Protein AF-A0A0K0EQS7-F1 (afdb_monomer)

Sequence (280 aa):
MSFKTFYNNYVTNTNMDIDFTNMVKKCDDEKVIRNNDLENFFEIVILTNNCSHFVDIFKNIKKRLGIVPNVMKYFLNEPHKELKRKILNDNCKLLDNYISEFLSSESWEQRDSAIILATILSEFVNKIPYQKIVDMIKFDRSEYVRAAAVDYAKENYITLLIEDIWLFIPNEWNSVVRRSLLKVLVELPSKELENNKKEKHIMSIKNNLPTLDVYNDDDDSWIIENLKKLNILYKRQTEMNCDQSIFNIKNNIDKNSLLEIILLECQNKEELQDKECYGD

Solvent-accessible surface area (backbone atoms only — not comparable to full-atom values): 16529 Å² total; per-residue (Å²): 134,54,51,69,58,50,50,59,46,45,79,74,44,81,85,51,62,71,62,50,58,55,46,47,77,39,49,59,40,57,92,55,36,39,80,90,45,49,56,61,53,52,47,50,31,59,77,67,68,43,60,78,50,51,63,55,40,50,64,47,36,62,78,47,64,73,47,57,51,54,48,53,52,56,40,74,34,81,79,63,35,71,61,38,45,47,54,46,59,79,38,22,70,60,51,39,51,50,34,56,54,23,60,69,45,89,49,56,56,40,28,27,42,23,43,51,36,49,55,75,38,52,93,52,37,80,80,79,56,65,68,62,39,52,48,33,52,74,65,49,88,42,53,63,35,20,20,39,30,45,53,40,33,54,76,76,36,43,76,61,44,65,72,49,43,76,73,47,60,83,76,61,85,53,66,67,31,52,47,41,57,48,47,55,68,70,46,48,86,78,55,92,60,60,67,72,60,47,50,53,51,53,51,51,49,51,73,47,49,75,65,55,59,84,48,72,82,54,87,48,66,69,52,50,52,49,52,55,48,48,48,68,76,46,56,69,88,84,71,82,84,72,76,93,71,75,81,62,70,85,77,71,76,59,90,83,41,69,67,57,54,52,54,56,54,57,72,73,42,79,82,75,71,80,80,80,80,78,89,128

Mean predicted aligned error: 11.38 Å

Foldseek 3Di:
DALVVVLVCCVVPVPPVVVLVVCLVCVLPCRRAPLVRVLSNVVSCLVNVVLVSVLSSCVSNLPVLPSNLVSLLSLCDDDPVVSSVVSLQVCQVVLQVQLVVQCPDPDPSSVLSSLSSCQSCVVRYDQDDLVSLVCQLVPPPDLSNNLSSLVSCLRPPLLVCLVCLLVRLLVDDDVSNLLSSLCSLLCLVVDDDDPVSSVVSLVVCLVCLVVLVSCCPPPDPVSVVSNVVSCVVRHDPPPPPDDPPPPPPVPPDPPPDPVSVVVVVVVVCPPPPPDPDDDD

pLDDT: mean 83.51, std 16.96, range [30.17, 98.38]

Radius of gyration: 23.36 Å; Cα contacts (8 Å, |Δi|>4): 225; chains: 1; bounding box: 62×37×58 Å

Nearest PDB structures (foldseek):
  5n3u-assembly1_B-2  TM=5.251E-01  e=1.792E-01  Nostoc sp. PCC 7120 = FACHB-418
  8whj-assembly1_A  TM=5.106E-01  e=3.860E-01  Homo sapiens
  5d08-assembly2_B  TM=6.435E-01  e=4.028E+00  Bacillus subtilis subsp. subtilis str. 168
  7q2y-asse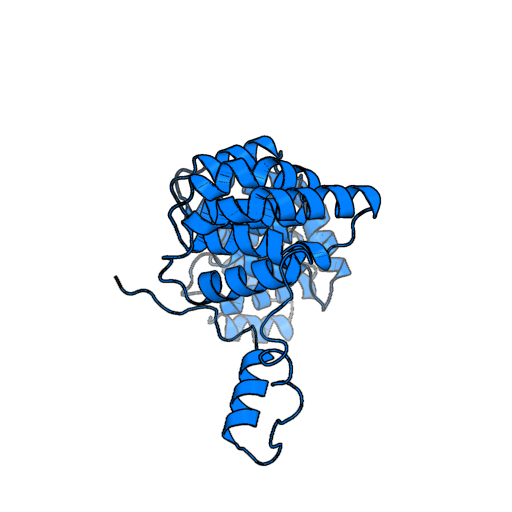mbly1_D  TM=2.541E-01  e=5.430E-01  Saccharomyces cerevisiae S288C

Structure (mmCIF, N/CA/C/O backbone):
data_AF-A0A0K0EQS7-F1
#
_entry.id   AF-A0A0K0EQS7-F1
#
loop_
_atom_site.group_PDB
_atom_site.id
_atom_site.type_symbol
_atom_site.label_atom_id
_atom_site.label_alt_id
_atom_site.label_comp_id
_atom_site.label_asym_id
_atom_site.label_entity_id
_atom_site.label_seq_id
_atom_site.pdbx_PDB_ins_code
_atom_site.Cartn_x
_atom_site.Cartn_y
_atom_site.Cartn_z
_atom_site.occupancy
_atom_site.B_iso_or_equiv
_atom_site.auth_seq_id
_atom_site.auth_comp_id
_atom_site.auth_asym_id
_atom_site.auth_atom_id
_atom_site.pdbx_PDB_model_num
ATOM 1 N N . MET A 1 1 ? -18.424 3.264 28.553 1.00 74.50 1 MET A N 1
ATOM 2 C CA . MET A 1 1 ? -17.745 1.955 28.434 1.00 74.50 1 MET A CA 1
ATOM 3 C C . MET A 1 1 ? -16.621 2.098 27.412 1.00 74.50 1 MET A C 1
ATOM 5 O O . MET A 1 1 ? -16.830 2.821 26.447 1.00 74.50 1 MET A O 1
ATOM 9 N N . SER A 1 2 ? -15.442 1.501 27.627 1.00 84.06 2 SER A N 1
ATOM 10 C CA . SER A 1 2 ? -14.367 1.518 26.613 1.00 84.06 2 SER A CA 1
ATOM 11 C C . SER A 1 2 ? -14.708 0.581 25.447 1.00 84.06 2 SER A C 1
ATOM 13 O O . SER A 1 2 ? -15.401 -0.412 25.678 1.00 84.06 2 SER A O 1
ATOM 15 N N . PHE A 1 3 ? -14.203 0.838 24.232 1.00 87.69 3 PHE A N 1
ATOM 16 C CA . PHE A 1 3 ? -14.407 -0.088 23.109 1.00 87.69 3 PHE A CA 1
ATOM 17 C C . PHE A 1 3 ? -13.881 -1.493 23.425 1.00 87.69 3 PHE A C 1
ATOM 19 O O . PHE A 1 3 ? -14.559 -2.471 23.152 1.00 87.69 3 PHE A O 1
ATOM 26 N N . LYS A 1 4 ? -12.735 -1.610 24.109 1.00 87.06 4 LYS A N 1
ATOM 27 C CA . LYS A 1 4 ? -12.188 -2.907 24.540 1.00 87.06 4 LYS A CA 1
ATOM 28 C C . LYS A 1 4 ? -13.145 -3.673 25.461 1.00 87.06 4 LYS A C 1
ATOM 30 O O . LYS A 1 4 ? -13.321 -4.877 25.305 1.00 87.06 4 LYS A O 1
ATOM 35 N N . THR A 1 5 ? -13.770 -2.983 26.419 1.00 85.44 5 THR A N 1
ATOM 36 C CA . THR A 1 5 ? -14.780 -3.588 27.304 1.00 85.44 5 THR A CA 1
ATOM 37 C C . THR A 1 5 ? -16.012 -4.012 26.511 1.00 85.44 5 THR A C 1
ATOM 39 O O . THR A 1 5 ? -16.500 -5.117 26.707 1.00 85.44 5 THR A O 1
ATOM 42 N N . PHE A 1 6 ? -16.480 -3.156 25.601 1.00 87.44 6 PHE A N 1
ATOM 43 C CA . PHE A 1 6 ? -17.607 -3.453 24.723 1.00 87.44 6 PHE A CA 1
ATOM 44 C C . PHE A 1 6 ? -17.330 -4.669 23.834 1.00 87.44 6 PHE A C 1
ATOM 46 O O . PHE A 1 6 ? -18.130 -5.594 23.823 1.00 87.44 6 PHE A O 1
ATOM 53 N N . TYR A 1 7 ? -16.171 -4.719 23.180 1.00 88.12 7 TYR A N 1
ATOM 54 C CA . TYR A 1 7 ? -15.748 -5.826 22.328 1.00 88.12 7 TYR A CA 1
ATOM 55 C C . TYR A 1 7 ? -15.721 -7.154 23.091 1.00 88.12 7 TYR A C 1
ATOM 57 O O . TYR A 1 7 ? -16.402 -8.100 22.706 1.00 88.12 7 TYR A O 1
ATOM 65 N N . ASN A 1 8 ? -15.030 -7.204 24.236 1.00 85.62 8 ASN A N 1
ATOM 66 C CA . ASN A 1 8 ? -14.958 -8.416 25.059 1.00 85.62 8 ASN A CA 1
ATOM 67 C C . ASN A 1 8 ? -16.344 -8.890 25.530 1.00 85.62 8 ASN A C 1
ATOM 69 O O . ASN A 1 8 ? -16.627 -10.088 25.557 1.00 85.62 8 ASN A O 1
ATOM 73 N N . ASN A 1 9 ? -17.211 -7.948 25.897 1.00 82.31 9 ASN A N 1
ATOM 74 C CA . ASN A 1 9 ? -18.573 -8.235 26.328 1.00 82.31 9 ASN A CA 1
ATOM 75 C C . ASN A 1 9 ? -19.450 -8.748 25.181 1.00 82.31 9 ASN A C 1
ATOM 77 O O . ASN A 1 9 ? -20.218 -9.682 25.376 1.00 82.31 9 ASN A O 1
ATOM 81 N N . TYR A 1 10 ? -19.336 -8.160 23.991 1.00 81.25 10 TYR A N 1
ATOM 82 C CA . TYR A 1 10 ? -20.195 -8.497 22.859 1.00 81.25 10 TYR A CA 1
ATOM 83 C C . TYR A 1 10 ? -19.803 -9.830 22.214 1.00 81.25 10 TYR A C 1
ATOM 85 O O . TYR A 1 10 ? -20.671 -10.601 21.815 1.00 81.25 10 TYR A O 1
ATOM 93 N N . VAL A 1 11 ? -18.502 -10.145 22.193 1.00 77.62 11 VAL A N 1
ATOM 94 C CA . VAL A 1 11 ? -17.991 -11.457 21.763 1.00 77.62 11 VAL A CA 1
ATOM 95 C C . VAL A 1 11 ? -18.449 -12.576 22.712 1.00 77.62 11 VAL A C 1
ATOM 97 O O . VAL A 1 11 ? -18.642 -13.707 22.276 1.00 77.62 11 VAL A O 1
ATOM 100 N N . THR A 1 12 ? -18.657 -12.281 24.001 1.00 79.44 12 THR A N 1
ATOM 101 C CA . THR A 1 12 ? -19.087 -13.282 24.998 1.00 79.44 12 THR A CA 1
ATOM 102 C C . THR A 1 12 ? -20.602 -13.355 25.201 1.00 79.44 12 THR A C 1
ATOM 104 O O . THR A 1 12 ? -21.113 -14.414 25.562 1.00 79.44 12 THR A O 1
ATOM 107 N N . ASN A 1 13 ? -21.337 -12.264 24.973 1.00 74.38 13 ASN A N 1
ATOM 108 C CA . ASN A 1 13 ? -22.788 -12.197 25.122 1.00 74.38 13 ASN A CA 1
ATOM 109 C C . ASN A 1 13 ? -23.395 -11.220 24.101 1.00 74.38 13 ASN A C 1
ATOM 111 O O . ASN A 1 13 ? -23.375 -10.003 24.287 1.00 74.38 13 ASN A O 1
ATOM 115 N N . THR A 1 14 ? -23.990 -11.765 23.041 1.00 68.25 14 THR A N 1
ATOM 116 C CA . THR A 1 14 ? -24.509 -11.015 21.884 1.00 68.25 14 THR A CA 1
ATOM 117 C C . THR A 1 14 ? -25.768 -10.185 22.166 1.00 68.25 14 THR A C 1
ATOM 119 O O . THR A 1 14 ? -26.247 -9.481 21.283 1.00 68.25 14 THR A O 1
ATOM 122 N N . ASN A 1 15 ? -26.324 -10.225 23.380 1.00 65.88 15 ASN A N 1
ATOM 123 C CA . ASN A 1 15 ? -27.612 -9.598 23.704 1.00 65.88 15 ASN A CA 1
ATOM 124 C C . ASN A 1 15 ? -27.530 -8.095 24.082 1.00 65.88 15 ASN A C 1
ATOM 126 O O . ASN A 1 15 ? -28.466 -7.571 24.685 1.00 65.88 15 ASN A O 1
ATOM 130 N N . MET A 1 16 ? -26.445 -7.373 23.758 1.00 66.44 16 MET A N 1
ATOM 131 C CA . MET A 1 16 ? -26.251 -5.954 24.137 1.00 66.44 16 MET A CA 1
ATOM 132 C C . MET A 1 16 ? -26.613 -4.944 23.027 1.00 66.44 16 MET A C 1
ATOM 134 O O . MET A 1 16 ? -25.793 -4.119 22.625 1.00 66.44 16 MET A O 1
ATOM 138 N N . ASP A 1 17 ? -27.848 -4.981 22.526 1.00 72.00 17 ASP A N 1
ATOM 139 C CA . ASP A 1 17 ? -28.269 -4.180 21.360 1.00 72.00 17 ASP A CA 1
ATOM 140 C C . ASP A 1 17 ? -28.187 -2.644 21.576 1.00 72.00 17 ASP A C 1
ATOM 142 O O . ASP A 1 17 ? -27.730 -1.886 20.713 1.00 72.00 17 ASP A O 1
ATOM 146 N N . ILE A 1 18 ? -28.528 -2.164 22.782 1.00 67.94 18 ILE A N 1
ATOM 147 C CA . ILE A 1 18 ? -28.466 -0.726 23.124 1.00 67.94 18 ILE A CA 1
ATOM 148 C C . ILE A 1 18 ? -27.023 -0.204 23.085 1.00 67.94 18 ILE A C 1
ATOM 150 O O . ILE A 1 18 ? -26.768 0.890 22.570 1.00 67.94 18 ILE A O 1
ATOM 154 N N . ASP A 1 19 ? -26.069 -0.979 23.603 1.00 80.44 19 ASP A N 1
ATOM 155 C CA . ASP A 1 19 ? -24.658 -0.589 23.596 1.00 80.44 19 ASP A CA 1
ATOM 156 C C . ASP A 1 19 ? -24.093 -0.605 22.172 1.00 80.44 19 ASP A C 1
ATOM 158 O O . ASP A 1 19 ? -23.341 0.302 21.810 1.00 80.44 19 ASP A O 1
ATOM 162 N N . PHE A 1 20 ? -24.523 -1.555 21.332 1.00 85.94 20 PHE A N 1
ATOM 163 C CA . PHE A 1 20 ? -24.115 -1.623 19.929 1.00 85.94 20 PHE A CA 1
ATOM 164 C C . PHE A 1 20 ? -24.581 -0.396 19.136 1.00 85.94 20 PHE A C 1
ATOM 166 O O . PHE A 1 20 ? -23.763 0.296 18.530 1.00 85.94 20 PHE A O 1
ATOM 173 N N . THR A 1 21 ? -25.869 -0.048 19.210 1.00 85.81 21 THR A N 1
ATOM 174 C CA . THR A 1 21 ? -26.413 1.135 18.518 1.00 85.81 21 THR A CA 1
ATOM 175 C C . THR A 1 21 ? -25.715 2.429 18.960 1.00 85.81 21 THR A C 1
ATOM 177 O O . THR A 1 21 ? -25.449 3.318 18.146 1.00 85.81 21 THR A O 1
ATOM 180 N N . ASN A 1 22 ? -25.381 2.546 20.249 1.00 87.00 22 ASN A N 1
ATOM 181 C CA . ASN A 1 22 ? -24.623 3.684 20.768 1.00 87.00 22 ASN A CA 1
ATOM 182 C C . ASN A 1 22 ? -23.186 3.733 20.230 1.00 87.00 22 ASN A C 1
ATOM 184 O O . ASN A 1 22 ? -22.693 4.828 19.954 1.00 87.00 22 ASN A O 1
ATOM 188 N N . MET A 1 23 ? -22.530 2.580 20.061 1.00 90.19 23 MET A N 1
ATOM 189 C CA . MET A 1 23 ? -21.203 2.496 19.442 1.00 90.19 23 MET A CA 1
ATOM 190 C C . MET A 1 23 ? -21.247 2.868 17.959 1.00 90.19 23 MET A C 1
ATOM 192 O O . MET A 1 23 ? -20.421 3.666 17.526 1.00 90.19 23 MET A O 1
ATOM 196 N N . VAL A 1 24 ? -22.248 2.397 17.202 1.00 90.12 24 VAL A N 1
ATOM 197 C CA . VAL A 1 24 ? -22.430 2.771 15.784 1.00 90.12 24 VAL A CA 1
ATOM 198 C C . VAL A 1 24 ? -22.542 4.286 15.631 1.00 90.12 24 VAL A C 1
ATOM 200 O O . VAL A 1 24 ? -21.888 4.867 14.773 1.00 90.12 24 VAL A O 1
ATOM 203 N N . LYS A 1 25 ? -23.316 4.960 16.489 1.00 89.19 25 LYS A N 1
ATOM 204 C CA . LYS A 1 25 ? -23.501 6.423 16.430 1.00 89.19 25 LYS A CA 1
ATOM 205 C C . LYS A 1 25 ? -22.254 7.243 16.771 1.00 89.19 25 LYS A C 1
ATOM 207 O O . LYS A 1 25 ? -22.255 8.437 16.502 1.00 89.19 25 LYS A O 1
ATOM 212 N N . LYS A 1 26 ? -21.250 6.639 17.412 1.00 90.25 26 LYS A N 1
ATOM 213 C CA . LYS A 1 26 ? -20.036 7.317 17.897 1.00 90.25 26 LYS A CA 1
ATOM 214 C C . LYS A 1 26 ? -18.757 6.786 17.256 1.00 90.25 26 LYS A C 1
ATOM 216 O O . LYS A 1 26 ? -17.665 7.148 17.687 1.00 90.25 26 LYS A O 1
ATOM 221 N N . CYS A 1 27 ? -18.864 5.892 16.273 1.00 90.31 27 CYS A N 1
ATOM 222 C CA . CYS A 1 27 ? -17.698 5.243 15.680 1.00 90.31 27 CYS A CA 1
ATOM 223 C C . CYS A 1 27 ? -16.838 6.196 14.835 1.00 90.31 27 CYS A C 1
ATOM 225 O O . CYS A 1 27 ? -15.734 5.833 14.442 1.00 90.31 27 CYS A O 1
ATOM 227 N N . ASP A 1 28 ? -17.317 7.411 14.568 1.00 88.81 28 ASP A N 1
ATOM 228 C CA . ASP A 1 28 ? -16.564 8.495 13.947 1.00 88.81 28 ASP A CA 1
ATOM 229 C C . ASP A 1 28 ? -15.594 9.190 14.922 1.00 88.81 28 ASP A C 1
ATOM 231 O O . ASP A 1 28 ? -14.566 9.696 14.476 1.00 88.81 28 ASP A O 1
ATOM 235 N N . ASP A 1 29 ? -15.794 9.101 16.242 1.00 89.25 29 ASP A N 1
ATOM 236 C CA . ASP A 1 29 ? -14.910 9.686 17.268 1.00 89.25 29 ASP A CA 1
ATOM 237 C C . ASP A 1 29 ? -13.747 8.750 17.652 1.00 89.25 29 ASP A C 1
ATOM 239 O O . ASP A 1 29 ? -13.947 7.651 18.185 1.00 89.25 29 ASP A O 1
ATOM 243 N N . GLU A 1 30 ? -12.506 9.158 17.351 1.00 87.31 30 GLU A N 1
ATOM 244 C CA . GLU A 1 30 ? -11.307 8.324 17.557 1.00 87.31 30 GLU A CA 1
ATOM 245 C C . GLU A 1 30 ? -11.040 8.060 19.041 1.00 87.31 30 GLU A C 1
ATOM 247 O O . GLU A 1 30 ? -10.445 7.044 19.406 1.00 87.31 30 GLU A O 1
ATOM 252 N N . LYS A 1 31 ? -11.567 8.922 19.919 1.00 88.88 31 LYS A N 1
ATOM 253 C CA . LYS A 1 31 ? -11.517 8.729 21.371 1.00 88.88 31 LYS A CA 1
ATOM 254 C C . LYS A 1 31 ? -12.441 7.605 21.841 1.00 88.88 31 LYS A C 1
ATOM 256 O O . LYS A 1 31 ? -12.238 7.081 22.936 1.00 88.88 31 LYS A O 1
ATOM 261 N N . VAL A 1 32 ? -13.450 7.242 21.045 1.00 89.94 32 VAL A N 1
ATOM 262 C CA . VAL A 1 32 ? -14.392 6.156 21.345 1.00 89.94 32 VAL A CA 1
ATOM 263 C C . VAL A 1 32 ? -13.920 4.854 20.705 1.00 89.94 32 VAL A C 1
ATOM 265 O O . VAL A 1 32 ? -13.741 3.868 21.421 1.00 89.94 32 VAL A O 1
ATOM 268 N N . ILE A 1 33 ? -13.680 4.861 19.389 1.00 89.62 33 ILE A N 1
ATOM 269 C CA . ILE A 1 33 ? -13.139 3.719 18.637 1.00 89.62 33 ILE A CA 1
ATOM 270 C C . ILE A 1 33 ? -11.893 4.180 17.883 1.00 89.62 33 ILE A C 1
ATOM 272 O O . ILE A 1 33 ? -11.979 4.965 16.930 1.00 89.62 33 ILE A O 1
ATOM 276 N N . ARG A 1 34 ? -10.727 3.688 18.317 1.00 89.31 34 ARG A N 1
ATOM 277 C CA . ARG A 1 34 ? -9.440 3.996 17.683 1.00 89.31 34 ARG A CA 1
ATOM 278 C C . ARG A 1 34 ? -9.372 3.372 16.295 1.00 89.31 34 ARG A C 1
ATOM 280 O O . ARG A 1 34 ? -10.045 2.386 16.013 1.00 89.31 34 ARG A O 1
ATOM 287 N N . ASN A 1 35 ? -8.501 3.901 15.446 1.00 86.94 35 ASN A N 1
ATOM 288 C CA . ASN A 1 35 ? -8.379 3.449 14.059 1.00 86.94 35 ASN A CA 1
ATOM 289 C C . ASN A 1 35 ? -8.074 1.944 13.954 1.00 86.94 35 ASN A C 1
ATOM 291 O O . ASN A 1 35 ? -8.730 1.241 13.192 1.00 86.94 35 ASN A O 1
ATOM 295 N N . ASN A 1 36 ? -7.177 1.437 14.806 1.00 86.44 36 ASN A N 1
ATOM 296 C CA . ASN A 1 36 ? -6.804 0.016 14.863 1.00 86.44 36 ASN A CA 1
ATOM 297 C C . ASN A 1 36 ? -7.894 -0.889 15.465 1.00 86.44 36 ASN A C 1
ATOM 299 O O . ASN A 1 36 ? -7.766 -2.106 15.438 1.00 86.44 36 ASN A O 1
ATOM 303 N N . ASP A 1 37 ? -8.942 -0.303 16.045 1.00 90.38 37 ASP A N 1
ATOM 304 C CA . ASP A 1 37 ? -10.048 -1.027 16.668 1.00 90.38 37 ASP A CA 1
ATOM 305 C C . ASP A 1 37 ? -11.278 -1.117 15.733 1.00 90.38 37 ASP A C 1
ATOM 307 O O . ASP A 1 37 ? -12.236 -1.824 16.040 1.00 90.38 37 ASP A O 1
ATOM 311 N N . LEU A 1 38 ? -11.273 -0.433 14.579 1.00 90.00 38 LEU A N 1
ATOM 312 C CA . LEU A 1 38 ? -12.408 -0.431 13.646 1.00 90.00 38 LEU A CA 1
ATOM 313 C C . LEU A 1 38 ? -12.632 -1.784 12.961 1.00 90.00 38 LEU A C 1
ATOM 315 O O . LEU A 1 38 ? -13.782 -2.166 12.760 1.00 90.00 38 LEU A O 1
ATOM 319 N N . GLU A 1 39 ? -11.571 -2.531 12.651 1.00 90.44 39 GLU A N 1
ATOM 320 C CA . GLU A 1 39 ? -11.697 -3.896 12.116 1.00 90.44 39 GLU A CA 1
ATOM 321 C C . GLU A 1 39 ? -12.422 -4.810 13.107 1.00 90.44 39 GLU A C 1
ATOM 323 O O . GLU A 1 39 ? -13.391 -5.468 12.737 1.00 90.44 39 GLU A O 1
ATOM 328 N N . ASN A 1 40 ? -12.050 -4.742 14.389 1.00 89.69 40 ASN A N 1
ATOM 329 C CA . ASN A 1 40 ? -12.725 -5.463 15.471 1.00 89.69 40 ASN A CA 1
ATOM 330 C C . ASN A 1 40 ? -14.204 -5.050 15.593 1.00 89.69 40 ASN A C 1
ATOM 332 O O . ASN A 1 40 ? -15.055 -5.848 15.983 1.00 89.69 40 ASN A O 1
ATOM 336 N N . PHE A 1 41 ? -14.548 -3.800 15.259 1.00 91.88 41 PHE A N 1
ATOM 337 C CA . PHE A 1 41 ? -15.942 -3.357 15.277 1.00 91.88 41 PHE A CA 1
ATOM 338 C C . PHE A 1 41 ? -16.753 -3.958 14.122 1.00 91.88 41 PHE A C 1
ATOM 340 O O . PHE A 1 41 ? -17.889 -4.387 14.329 1.00 91.88 41 PHE A O 1
ATOM 347 N N . PHE A 1 42 ? -16.167 -4.064 12.926 1.00 91.25 42 PHE A N 1
ATOM 348 C CA . PHE A 1 42 ? -16.784 -4.801 11.820 1.00 91.25 42 PHE A CA 1
ATOM 349 C C . PHE A 1 42 ? -16.812 -6.312 12.062 1.00 91.25 42 PHE A C 1
ATOM 351 O O . PHE A 1 42 ? -17.762 -6.969 11.643 1.00 91.25 42 PHE A O 1
ATOM 358 N N . GLU A 1 43 ? -15.844 -6.869 12.785 1.00 89.12 43 GLU A N 1
ATOM 359 C CA . GLU A 1 43 ? -15.882 -8.270 13.201 1.00 89.12 43 GLU A CA 1
ATOM 360 C C . GLU A 1 43 ? -17.126 -8.560 14.047 1.00 89.12 43 GLU A C 1
ATOM 362 O O . GLU A 1 43 ? -17.831 -9.531 13.784 1.00 89.12 43 GLU A O 1
ATOM 367 N N . ILE A 1 44 ? -17.487 -7.668 14.976 1.00 87.12 44 ILE A N 1
ATOM 368 C CA . ILE A 1 44 ? -18.739 -7.787 15.735 1.00 87.12 44 ILE A CA 1
ATOM 369 C C . ILE A 1 44 ? -19.963 -7.827 14.804 1.00 87.12 44 ILE A C 1
ATOM 371 O O . ILE A 1 44 ? -20.845 -8.672 14.986 1.00 87.12 44 ILE A O 1
ATOM 375 N N . VAL A 1 45 ? -20.027 -6.932 13.811 1.00 87.44 45 VAL A N 1
ATOM 376 C CA . VAL A 1 45 ? -21.123 -6.882 12.820 1.00 87.44 45 VAL A CA 1
ATOM 377 C C . VAL A 1 45 ? -21.268 -8.227 12.109 1.00 87.44 45 VAL A C 1
ATOM 379 O O . VAL A 1 45 ? -22.381 -8.726 11.944 1.00 87.44 45 VAL A O 1
ATOM 382 N N . ILE A 1 46 ? -20.139 -8.817 11.716 1.00 87.31 46 ILE A N 1
ATOM 383 C CA . ILE A 1 46 ? -20.065 -10.090 10.994 1.00 87.31 46 ILE A CA 1
ATOM 384 C C . ILE A 1 46 ? -20.488 -11.247 11.906 1.00 87.31 46 ILE A C 1
ATOM 386 O O . ILE A 1 46 ? -21.376 -12.016 11.542 1.00 87.31 46 ILE A O 1
ATOM 390 N N . LEU A 1 47 ? -19.907 -11.345 13.106 1.00 83.19 47 LEU A N 1
ATOM 391 C CA . LEU A 1 47 ? -20.167 -12.428 14.062 1.00 83.19 47 LEU A CA 1
ATOM 392 C C . LEU A 1 47 ? -21.618 -12.455 14.554 1.00 83.19 47 LEU A C 1
ATOM 394 O O . LEU A 1 47 ? -22.147 -13.522 14.855 1.00 83.19 47 LEU A O 1
ATOM 398 N N . THR A 1 48 ? -22.277 -11.297 14.612 1.00 79.69 48 THR A N 1
ATOM 399 C CA . THR A 1 48 ? -23.682 -11.191 15.042 1.00 79.69 48 THR A CA 1
ATOM 400 C C . THR A 1 48 ? -24.682 -11.138 13.898 1.00 79.69 48 THR A C 1
ATOM 402 O O . THR A 1 48 ? -25.877 -10.987 14.135 1.00 79.69 48 THR A O 1
ATOM 405 N N . ASN A 1 49 ? -24.212 -11.308 12.657 1.00 81.00 49 ASN A N 1
ATOM 406 C CA . ASN A 1 49 ? -25.027 -11.246 11.445 1.00 81.00 49 ASN A CA 1
ATOM 407 C C . ASN A 1 49 ? -25.840 -9.938 11.327 1.00 81.00 49 ASN A C 1
ATOM 409 O O . ASN A 1 49 ? -26.862 -9.869 10.645 1.00 81.00 49 ASN A O 1
ATOM 413 N N . ASN A 1 50 ? -25.344 -8.872 11.953 1.00 81.31 50 ASN A N 1
ATOM 414 C CA . ASN A 1 50 ? -25.941 -7.542 12.010 1.00 81.31 50 ASN A CA 1
ATOM 415 C C . ASN A 1 50 ? -25.556 -6.708 10.777 1.00 81.31 50 ASN A C 1
ATOM 417 O O . ASN A 1 50 ? -25.308 -5.504 10.855 1.00 81.31 50 ASN A O 1
ATOM 421 N N . CYS A 1 51 ? -25.494 -7.364 9.615 1.00 81.94 51 CYS A N 1
ATOM 422 C CA . CYS A 1 51 ? -24.926 -6.836 8.374 1.00 81.94 51 CYS A CA 1
ATOM 423 C C . CYS A 1 51 ? -25.589 -5.529 7.904 1.00 81.94 51 CYS A C 1
ATOM 425 O O . CYS A 1 51 ? -24.957 -4.746 7.198 1.00 81.94 51 CYS A O 1
ATOM 427 N N . SER A 1 52 ? -26.828 -5.253 8.326 1.00 84.12 52 SER A N 1
ATOM 428 C CA . SER A 1 52 ? -27.521 -3.984 8.071 1.00 84.12 52 SER A CA 1
ATOM 429 C C . SER A 1 52 ? -26.772 -2.765 8.618 1.00 84.12 52 SER A C 1
ATOM 431 O O . SER A 1 52 ? -26.828 -1.698 8.013 1.00 84.12 52 SER A O 1
ATOM 433 N N . HIS A 1 53 ? -26.020 -2.919 9.712 1.00 89.06 53 HIS A N 1
ATOM 434 C CA . HIS A 1 53 ? -25.251 -1.830 10.314 1.00 89.06 53 HIS A CA 1
ATOM 435 C C . HIS A 1 53 ? -23.963 -1.491 9.565 1.00 89.06 53 HIS A C 1
ATOM 437 O O . HIS A 1 53 ? -23.358 -0.459 9.855 1.00 89.06 53 HIS A O 1
ATOM 443 N N . PHE A 1 54 ? -23.561 -2.295 8.572 1.00 91.44 54 PHE A N 1
ATOM 444 C CA . PHE A 1 54 ? -22.423 -1.965 7.714 1.00 91.44 54 PHE A CA 1
ATOM 445 C C . PHE A 1 54 ? -22.560 -0.555 7.131 1.00 91.44 54 PHE A C 1
ATOM 447 O O . PHE A 1 54 ? -21.630 0.241 7.218 1.00 91.44 54 PHE A O 1
ATOM 454 N N . VAL A 1 55 ? -23.739 -0.231 6.591 1.00 91.06 55 VAL A N 1
ATOM 455 C CA . VAL A 1 55 ? -24.010 1.061 5.946 1.00 91.06 55 VAL A CA 1
ATOM 456 C C . VAL A 1 55 ? -23.857 2.217 6.928 1.00 91.06 55 VAL A C 1
ATOM 458 O O . VAL A 1 55 ? -23.274 3.243 6.576 1.00 91.06 55 VAL A O 1
ATOM 461 N N . ASP A 1 56 ? -24.372 2.064 8.145 1.00 91.06 56 ASP A N 1
ATOM 462 C CA . ASP A 1 56 ? -24.344 3.115 9.162 1.00 91.06 56 ASP A CA 1
ATOM 463 C C . ASP A 1 56 ? -22.919 3.367 9.653 1.00 91.06 56 ASP A C 1
ATOM 465 O O . ASP A 1 56 ? -22.461 4.511 9.675 1.00 91.06 56 ASP A O 1
ATOM 469 N N . ILE A 1 57 ? -22.190 2.293 9.973 1.00 91.50 57 ILE A N 1
ATOM 470 C CA . ILE A 1 57 ? -20.795 2.379 10.410 1.00 91.50 57 ILE A CA 1
ATOM 471 C C . ILE A 1 57 ? -19.954 2.987 9.293 1.00 91.50 57 ILE A C 1
ATOM 473 O O . ILE A 1 57 ? -19.234 3.954 9.535 1.00 91.50 57 ILE A O 1
ATOM 477 N N . PHE A 1 58 ? -20.093 2.479 8.063 1.00 91.19 58 PHE A N 1
ATOM 478 C CA . PHE A 1 58 ? -19.367 2.984 6.904 1.00 91.19 58 PHE A CA 1
ATOM 479 C C . PHE A 1 58 ? -19.610 4.480 6.703 1.00 91.19 58 PHE A C 1
ATOM 481 O O . PHE A 1 58 ? -18.650 5.237 6.607 1.00 91.19 58 PHE A O 1
ATOM 488 N N . LYS A 1 59 ? -20.872 4.935 6.717 1.00 88.69 59 LYS A N 1
ATOM 489 C CA . LYS A 1 59 ? -21.224 6.359 6.578 1.00 88.69 59 LYS A CA 1
ATOM 490 C C . LYS A 1 59 ? -20.594 7.237 7.657 1.00 88.69 59 LYS A C 1
ATOM 492 O O . LYS A 1 59 ? -20.173 8.349 7.339 1.00 88.69 59 LYS A O 1
ATOM 497 N N . ASN A 1 60 ? -20.518 6.753 8.893 1.00 89.38 60 ASN A N 1
ATOM 498 C CA . ASN A 1 60 ? -19.953 7.504 10.012 1.00 89.38 60 ASN A CA 1
ATOM 499 C C . ASN A 1 60 ? -18.424 7.590 9.918 1.00 89.38 60 ASN A C 1
ATOM 501 O O . ASN A 1 60 ? -17.856 8.672 10.058 1.00 89.38 60 ASN A O 1
ATOM 505 N N . ILE A 1 61 ? -17.744 6.486 9.590 1.00 89.12 61 ILE A N 1
ATOM 506 C CA . ILE A 1 61 ? -16.276 6.475 9.476 1.00 89.12 61 ILE A CA 1
ATOM 507 C C . ILE A 1 61 ? -15.764 7.044 8.152 1.00 89.12 61 ILE A C 1
ATOM 509 O O . ILE A 1 61 ? -14.565 7.277 8.020 1.00 89.12 61 ILE A O 1
ATOM 513 N N . LYS A 1 62 ? -16.648 7.300 7.178 1.00 84.88 62 LYS A N 1
ATOM 514 C CA . LYS A 1 62 ? -16.291 7.706 5.810 1.00 84.88 62 LYS A CA 1
ATOM 515 C C . LYS A 1 62 ? -15.385 8.940 5.740 1.00 84.88 62 LYS A C 1
ATOM 517 O O . LYS A 1 62 ? -14.688 9.127 4.751 1.00 84.88 62 LYS A O 1
ATOM 522 N N . LYS A 1 63 ? -15.409 9.794 6.770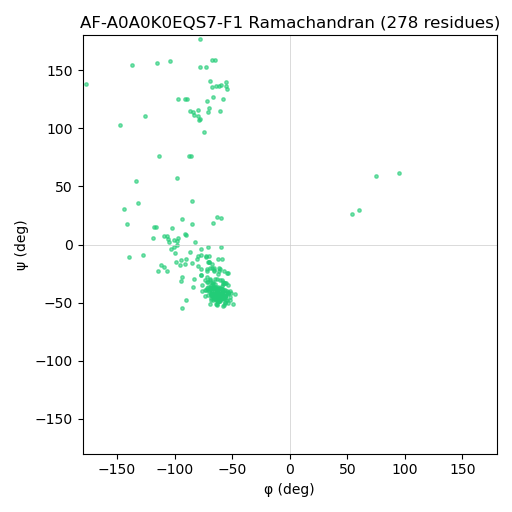 1.00 77.81 63 LYS A N 1
ATOM 523 C CA . LYS A 1 63 ? -14.586 11.010 6.878 1.00 77.81 63 LYS A CA 1
ATOM 524 C C . LYS A 1 63 ? -13.197 10.779 7.483 1.00 77.81 63 LYS A C 1
ATOM 526 O O . LYS A 1 63 ? -12.397 11.706 7.504 1.00 77.81 63 LYS A O 1
ATOM 531 N N . ARG A 1 64 ? -12.882 9.578 7.970 1.00 82.75 64 ARG A N 1
ATOM 532 C CA . ARG A 1 64 ? -11.546 9.227 8.467 1.00 82.75 64 ARG A CA 1
ATOM 533 C C . ARG A 1 64 ? -10.668 8.715 7.313 1.00 82.75 64 ARG A C 1
ATOM 535 O O . ARG A 1 64 ? -10.453 7.509 7.172 1.00 82.75 64 ARG A O 1
ATOM 542 N N . LEU A 1 65 ? -10.191 9.657 6.491 1.00 69.19 65 LEU A N 1
ATOM 543 C CA . LEU A 1 65 ? -9.599 9.511 5.140 1.00 69.19 65 LEU A CA 1
ATOM 544 C C . LEU A 1 65 ? -8.286 8.698 5.007 1.00 69.19 65 LEU A C 1
ATOM 546 O O . LEU A 1 65 ? -7.548 8.866 4.056 1.00 69.19 65 LEU A O 1
ATOM 550 N N . GLY A 1 66 ? -7.980 7.784 5.921 1.00 71.06 66 GLY A N 1
ATOM 551 C CA . GLY A 1 66 ? -6.891 6.803 5.757 1.00 71.06 66 GLY A CA 1
ATOM 552 C C . GLY A 1 66 ? -7.253 5.408 6.262 1.00 71.06 66 GLY A C 1
ATOM 553 O O . GLY A 1 66 ? -6.557 4.432 6.001 1.00 71.06 66 GLY A O 1
ATOM 554 N N . ILE A 1 67 ? -8.375 5.288 6.974 1.00 80.75 67 ILE A N 1
ATOM 555 C CA . ILE A 1 67 ? -8.796 4.031 7.593 1.00 80.75 67 ILE A CA 1
ATOM 556 C C . ILE A 1 67 ? -9.752 3.276 6.690 1.00 80.75 67 ILE A C 1
ATOM 558 O O . ILE A 1 67 ? -9.764 2.052 6.710 1.00 80.75 67 ILE A O 1
ATOM 562 N N . VAL A 1 68 ? -10.549 3.997 5.897 1.00 86.12 68 VAL A N 1
ATOM 563 C CA . VAL A 1 68 ? -11.522 3.381 4.994 1.00 86.12 68 VAL A CA 1
ATOM 564 C C . VAL A 1 68 ? -10.840 2.378 4.054 1.00 86.12 68 VAL A C 1
ATOM 566 O O . VAL A 1 68 ? -11.305 1.241 4.017 1.00 86.12 68 VAL A O 1
ATOM 569 N N . PRO A 1 69 ? -9.708 2.695 3.389 1.00 85.75 69 PRO A N 1
ATOM 570 C CA . PRO A 1 69 ? -8.956 1.693 2.634 1.00 85.75 69 PRO A CA 1
ATOM 571 C C . PRO A 1 69 ? -8.527 0.469 3.460 1.00 85.75 69 PRO A C 1
ATOM 573 O O . PRO A 1 69 ? -8.701 -0.659 3.007 1.00 85.75 69 PRO A O 1
ATOM 576 N N . ASN A 1 70 ? -8.017 0.662 4.682 1.00 85.12 70 ASN A N 1
ATOM 577 C CA . ASN A 1 70 ? -7.557 -0.439 5.542 1.00 85.12 70 ASN A CA 1
ATOM 578 C C . ASN A 1 70 ? -8.711 -1.356 5.966 1.00 85.12 70 ASN A C 1
ATOM 580 O O . ASN A 1 70 ? -8.644 -2.568 5.778 1.00 85.12 70 ASN A O 1
ATOM 584 N N . VAL A 1 71 ? -9.819 -0.769 6.420 1.00 88.19 71 VAL A N 1
ATOM 585 C CA . VAL A 1 71 ? -11.058 -1.494 6.720 1.00 88.19 71 VAL A CA 1
ATOM 586 C C . VAL A 1 71 ? -11.532 -2.266 5.493 1.00 88.19 71 VAL A C 1
ATOM 588 O O . VAL A 1 71 ? -11.936 -3.416 5.603 1.00 88.19 71 VAL A O 1
ATOM 591 N N . MET A 1 72 ? -11.462 -1.680 4.301 1.00 91.25 72 MET A N 1
ATOM 592 C CA . MET A 1 72 ? -11.932 -2.349 3.086 1.00 91.25 72 MET A CA 1
ATOM 593 C C . MET A 1 72 ? -11.015 -3.505 2.673 1.00 91.25 72 MET A C 1
ATOM 595 O O . MET A 1 72 ? -11.524 -4.529 2.225 1.00 91.25 72 MET A O 1
ATOM 599 N N . LYS A 1 73 ? -9.700 -3.425 2.933 1.00 90.06 73 LYS A N 1
ATOM 600 C CA . LYS A 1 73 ? -8.796 -4.587 2.828 1.00 90.06 73 LYS A CA 1
ATOM 601 C C . LYS A 1 73 ? -9.205 -5.710 3.787 1.00 90.06 73 LYS A C 1
ATOM 603 O O . LYS A 1 73 ? -9.220 -6.870 3.379 1.00 90.06 73 LYS A O 1
ATOM 608 N N . TYR A 1 74 ? -9.615 -5.392 5.019 1.00 90.50 74 TYR A N 1
ATOM 609 C CA . TYR A 1 74 ? -10.127 -6.389 5.973 1.00 90.50 74 TYR A CA 1
ATOM 610 C C . TYR A 1 74 ? -11.344 -7.169 5.434 1.00 90.50 74 TYR A C 1
ATOM 612 O O . TYR A 1 74 ? -11.468 -8.373 5.687 1.00 90.50 74 TYR A O 1
ATOM 620 N N . PHE A 1 75 ? -12.214 -6.531 4.641 1.00 92.31 75 PHE A N 1
ATOM 621 C CA . PHE A 1 75 ? -13.358 -7.201 4.008 1.00 92.31 75 PHE A CA 1
ATOM 622 C C . PHE A 1 75 ? -12.967 -8.191 2.889 1.00 92.31 75 PHE A C 1
ATOM 624 O O . PHE A 1 75 ? -13.785 -9.030 2.510 1.00 92.31 75 PHE A O 1
ATOM 631 N N . LEU A 1 76 ? -11.736 -8.145 2.372 1.00 91.12 76 LEU A N 1
ATOM 632 C CA . LEU A 1 76 ? -11.260 -9.053 1.316 1.00 91.12 76 LEU A CA 1
ATOM 633 C C . LEU A 1 76 ? -10.524 -10.290 1.852 1.00 91.12 76 LEU A C 1
ATOM 635 O O . LEU A 1 76 ? -10.333 -11.261 1.111 1.00 91.12 76 LEU A O 1
ATOM 639 N N . ASN A 1 77 ? -10.159 -10.270 3.135 1.00 90.12 77 ASN A N 1
ATOM 640 C CA . ASN A 1 77 ? -9.356 -11.294 3.797 1.00 90.12 77 ASN A CA 1
ATOM 641 C C . ASN A 1 77 ? -10.204 -12.214 4.696 1.00 90.12 77 ASN A C 1
ATOM 643 O O . ASN A 1 77 ? -11.288 -11.848 5.159 1.00 90.12 77 ASN A O 1
ATOM 647 N N . GLU A 1 78 ? -9.683 -13.411 4.974 1.00 89.38 78 GLU A N 1
ATOM 648 C CA . GLU A 1 78 ? -10.240 -14.322 5.984 1.00 89.38 78 GLU A CA 1
ATOM 649 C C . GLU A 1 78 ? -10.126 -13.736 7.408 1.00 89.38 78 GLU A C 1
ATOM 651 O O . GLU A 1 78 ? -9.287 -12.861 7.637 1.00 89.38 78 GLU A O 1
ATOM 656 N N . PRO A 1 79 ? -10.935 -14.195 8.384 1.00 89.94 79 PRO A N 1
ATOM 657 C CA . PRO A 1 79 ? -12.028 -15.170 8.277 1.00 89.94 79 PRO A CA 1
ATOM 658 C C . PRO A 1 79 ? -13.310 -14.567 7.678 1.00 89.94 79 PRO A C 1
ATOM 660 O O . PRO A 1 79 ? -13.397 -13.360 7.443 1.00 89.94 79 PRO A O 1
ATOM 663 N N . HIS A 1 80 ? -14.333 -15.406 7.480 1.00 89.56 80 HIS A N 1
ATOM 664 C CA . HIS A 1 80 ? -15.677 -15.018 7.024 1.00 89.56 80 HIS A CA 1
ATOM 665 C C . HIS A 1 80 ? -15.704 -14.331 5.654 1.00 89.56 80 HIS A C 1
ATOM 667 O O . HIS A 1 80 ? -16.586 -13.509 5.385 1.00 89.56 80 HIS A O 1
ATOM 673 N N . LYS A 1 81 ? -14.758 -14.670 4.772 1.00 91.25 81 LYS A N 1
ATOM 674 C CA . LYS A 1 81 ? -14.621 -14.028 3.462 1.00 91.25 81 LYS A CA 1
ATOM 675 C C . LYS A 1 81 ? -15.914 -14.050 2.649 1.00 91.25 81 LYS A C 1
ATOM 677 O O . LYS A 1 81 ? -16.272 -13.033 2.071 1.00 91.25 81 LYS A O 1
ATOM 682 N N . GLU A 1 82 ? -16.661 -15.154 2.638 1.00 91.19 82 GLU A N 1
ATOM 683 C CA . GLU A 1 82 ? -17.938 -15.239 1.908 1.00 91.19 82 GLU A CA 1
ATOM 684 C C . GLU A 1 82 ? -18.971 -14.212 2.398 1.00 91.19 82 GLU A C 1
ATOM 686 O O . GLU A 1 82 ? -19.572 -13.503 1.589 1.00 91.19 82 GLU A O 1
ATOM 691 N N . LEU A 1 83 ? -19.137 -14.078 3.719 1.00 91.50 83 LEU A N 1
ATOM 692 C CA . LEU A 1 83 ? -20.070 -13.120 4.314 1.00 91.50 83 LEU A CA 1
ATOM 693 C C . LEU A 1 83 ? -19.603 -11.676 4.092 1.00 91.50 83 LEU A C 1
ATOM 695 O O . LEU A 1 83 ? -20.403 -10.831 3.695 1.00 91.50 83 LEU A O 1
ATOM 699 N N . LYS A 1 84 ? -18.305 -11.400 4.262 1.00 94.19 84 LYS A N 1
ATOM 700 C CA . LYS A 1 84 ? -17.710 -10.085 3.977 1.00 94.19 84 LYS A CA 1
ATOM 701 C C . LYS A 1 84 ? -17.911 -9.678 2.515 1.00 94.19 84 LYS A C 1
ATOM 703 O O . LYS A 1 84 ? -18.381 -8.577 2.241 1.00 94.19 84 LYS A O 1
ATOM 708 N N . ARG A 1 85 ? -17.643 -10.586 1.571 1.00 93.81 85 ARG A N 1
ATOM 709 C CA . ARG A 1 85 ? -17.878 -10.364 0.134 1.00 93.81 85 ARG A CA 1
ATOM 710 C C . ARG A 1 85 ? -19.355 -10.145 -0.175 1.00 93.81 85 ARG A C 1
ATOM 712 O O . ARG A 1 85 ? -19.671 -9.295 -1.001 1.00 93.81 85 ARG A O 1
ATOM 719 N N . LYS A 1 86 ? -20.264 -10.868 0.489 1.00 93.25 86 LYS A N 1
ATOM 720 C CA . LYS A 1 86 ? -21.709 -10.633 0.364 1.00 93.25 86 LYS A CA 1
ATOM 721 C C . LYS A 1 86 ? -22.087 -9.217 0.811 1.00 93.25 86 LYS A C 1
ATOM 723 O O . LYS A 1 86 ? -22.774 -8.534 0.064 1.00 93.25 86 LYS A O 1
ATOM 728 N N . ILE A 1 87 ? -21.583 -8.750 1.957 1.00 93.62 87 ILE A N 1
ATOM 729 C CA . ILE A 1 87 ? -21.806 -7.372 2.428 1.00 93.62 87 ILE A CA 1
ATOM 730 C C . ILE A 1 87 ? -21.330 -6.357 1.379 1.00 93.62 87 ILE A C 1
ATOM 732 O O . ILE A 1 87 ? -22.063 -5.420 1.072 1.00 93.62 87 ILE A O 1
ATOM 736 N N . LEU A 1 88 ? -20.140 -6.545 0.798 1.00 94.88 88 LEU A N 1
ATOM 737 C CA . LEU A 1 88 ? -19.635 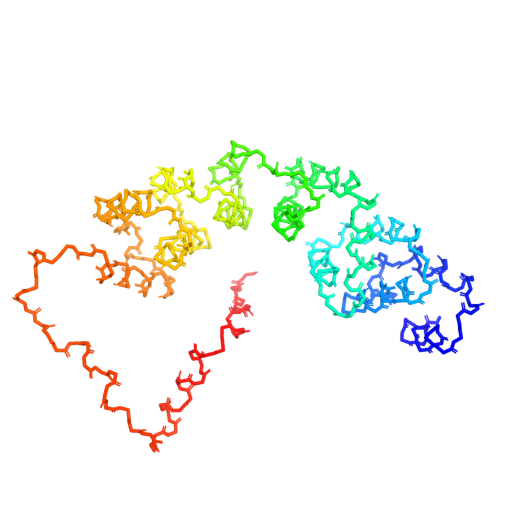-5.655 -0.253 1.00 94.88 88 LEU A CA 1
ATOM 738 C C . LEU A 1 88 ? -20.519 -5.680 -1.512 1.00 94.88 88 LEU A C 1
ATOM 740 O O . LEU A 1 88 ? -20.879 -4.619 -2.018 1.00 94.88 88 LEU A O 1
ATOM 744 N N . ASN A 1 89 ? -20.924 -6.867 -1.978 1.00 94.31 89 ASN A N 1
ATOM 745 C CA . ASN A 1 89 ? -21.817 -7.031 -3.132 1.00 94.31 89 ASN A CA 1
ATOM 746 C C . ASN A 1 89 ? -23.176 -6.351 -2.921 1.00 94.31 89 ASN A C 1
ATOM 748 O O . ASN A 1 89 ? -23.647 -5.630 -3.799 1.00 94.31 89 ASN A O 1
ATOM 752 N N . ASP A 1 90 ? -23.782 -6.531 -1.746 1.00 94.19 90 ASP A N 1
ATOM 753 C CA . ASP A 1 90 ? -25.080 -5.939 -1.402 1.00 94.19 90 ASP A CA 1
ATOM 754 C C . ASP A 1 90 ? -25.007 -4.397 -1.330 1.00 94.19 90 ASP A C 1
ATOM 756 O O . ASP A 1 90 ? -26.024 -3.712 -1.461 1.00 94.19 90 ASP A O 1
ATOM 760 N N . ASN A 1 91 ? -23.802 -3.836 -1.164 1.00 94.25 91 ASN A N 1
ATOM 761 C CA . ASN A 1 91 ? -23.555 -2.404 -0.990 1.00 94.25 91 ASN A CA 1
ATOM 762 C C . ASN A 1 91 ? -22.736 -1.761 -2.126 1.00 94.25 91 ASN A C 1
ATOM 764 O O . ASN A 1 91 ? -22.291 -0.621 -1.976 1.00 94.25 91 ASN A O 1
ATOM 768 N N . CYS A 1 92 ? -22.585 -2.420 -3.280 1.00 94.50 92 CYS A N 1
ATOM 769 C CA . CYS A 1 92 ? -21.785 -1.917 -4.409 1.00 94.50 92 CYS A CA 1
ATOM 770 C C . CYS A 1 92 ? -22.163 -0.485 -4.829 1.00 94.50 92 CYS A C 1
ATOM 772 O O . CYS A 1 92 ? -21.303 0.385 -4.926 1.00 94.50 92 CYS A O 1
ATOM 774 N N . LYS A 1 93 ? -23.465 -0.186 -4.945 1.00 94.94 93 LYS A N 1
ATOM 775 C CA . LYS A 1 93 ? -23.966 1.154 -5.304 1.00 94.94 93 LYS A CA 1
ATOM 776 C C . LYS A 1 93 ? -23.590 2.233 -4.287 1.00 94.94 93 LYS A C 1
ATOM 778 O O . LYS A 1 93 ? -23.351 3.377 -4.662 1.00 94.94 93 LYS A O 1
ATOM 783 N N . LEU A 1 94 ? -23.581 1.898 -2.995 1.00 93.62 94 LEU A N 1
ATOM 784 C CA . LEU A 1 94 ? -23.165 2.829 -1.944 1.00 93.62 94 LEU A CA 1
ATOM 785 C C . LEU A 1 94 ? -21.674 3.156 -2.089 1.00 93.62 94 LEU A C 1
ATOM 787 O O . LEU A 1 94 ? -21.294 4.322 -1.989 1.00 93.62 94 LEU A O 1
ATOM 791 N N . LEU A 1 95 ? -20.861 2.129 -2.342 1.00 94.50 95 LEU A N 1
ATOM 792 C CA . LEU A 1 95 ? -19.414 2.240 -2.513 1.00 94.50 95 LEU A CA 1
ATOM 793 C C . LEU A 1 95 ? -19.061 3.029 -3.786 1.00 94.50 95 LEU A C 1
ATOM 795 O O . LEU A 1 95 ? -18.237 3.938 -3.722 1.00 94.50 95 LEU A O 1
ATOM 799 N N . ASP A 1 96 ? -19.756 2.781 -4.899 1.00 95.44 96 ASP A N 1
ATOM 800 C CA . ASP A 1 96 ? -19.631 3.551 -6.146 1.00 95.44 96 ASP A CA 1
ATOM 801 C C . ASP A 1 96 ? -19.944 5.040 -5.957 1.00 95.44 96 ASP A C 1
ATOM 803 O O . ASP A 1 96 ? -19.205 5.912 -6.427 1.00 95.44 96 ASP A O 1
ATOM 807 N N . ASN A 1 97 ? -21.040 5.344 -5.256 1.00 94.69 97 ASN A N 1
ATOM 808 C CA . ASN A 1 97 ? -21.432 6.723 -4.966 1.00 94.69 97 ASN A CA 1
ATOM 809 C C . ASN A 1 97 ? -20.384 7.424 -4.103 1.00 94.69 97 ASN A C 1
ATOM 811 O O . ASN A 1 97 ? -20.064 8.584 -4.351 1.00 94.69 97 ASN A O 1
ATOM 815 N N . TYR A 1 98 ? -19.829 6.716 -3.120 1.00 92.62 98 TYR A N 1
ATOM 816 C CA . TYR A 1 98 ? -18.778 7.237 -2.258 1.00 92.62 98 TYR A CA 1
ATOM 817 C C . TYR A 1 98 ? -17.487 7.532 -3.031 1.00 92.62 98 TYR A C 1
ATOM 819 O O . TYR A 1 98 ? -16.948 8.631 -2.918 1.00 92.62 98 TYR A O 1
ATOM 827 N N . ILE A 1 99 ? -17.033 6.598 -3.873 1.00 95.06 99 ILE A N 1
ATOM 828 C CA . ILE A 1 99 ? -15.874 6.808 -4.753 1.00 95.06 99 ILE A CA 1
ATOM 829 C C . ILE A 1 99 ? -16.126 8.012 -5.668 1.00 95.06 99 ILE A C 1
ATOM 831 O O . ILE A 1 99 ? -15.277 8.889 -5.792 1.00 95.06 99 ILE A O 1
ATOM 835 N N . SER A 1 100 ? -17.312 8.110 -6.269 1.00 96.00 100 SER A N 1
ATOM 836 C CA . SER A 1 100 ? -17.660 9.212 -7.174 1.00 96.00 100 SER A CA 1
ATOM 837 C C . SER A 1 100 ? -17.702 10.578 -6.475 1.00 96.00 100 SER A C 1
ATOM 839 O O . SER A 1 100 ? -17.190 11.557 -7.028 1.00 96.00 100 SER A O 1
ATOM 841 N N . GLU A 1 101 ? -18.277 10.639 -5.266 1.00 94.50 101 GLU A N 1
ATOM 842 C CA . GLU A 1 101 ? -18.287 11.818 -4.385 1.00 94.50 101 GLU A CA 1
ATOM 843 C C . GLU A 1 101 ? -16.850 12.274 -4.109 1.00 94.50 101 GLU A C 1
ATOM 845 O O . GLU A 1 101 ? -16.505 13.433 -4.333 1.00 94.50 101 GLU A O 1
ATOM 850 N N . PHE A 1 102 ? -15.987 11.345 -3.698 1.00 94.56 102 PHE A N 1
ATOM 851 C CA . PHE A 1 102 ? -14.630 11.660 -3.269 1.00 94.56 102 PHE A CA 1
ATOM 852 C C . PHE A 1 102 ? -13.697 12.029 -4.420 1.00 94.56 102 PHE A C 1
ATOM 854 O O . PHE A 1 102 ? -12.932 12.980 -4.290 1.00 94.56 102 PHE A O 1
ATOM 861 N N . LEU A 1 103 ? -13.801 11.354 -5.570 1.00 95.94 103 LEU A N 1
ATOM 862 C CA . LEU A 1 103 ? -13.041 11.710 -6.776 1.00 95.94 103 LEU A CA 1
ATOM 863 C C . LEU A 1 103 ? -13.352 13.131 -7.273 1.00 95.94 103 LEU A C 1
ATOM 865 O O . LEU A 1 103 ? -12.573 13.678 -8.048 1.00 95.94 103 LEU A O 1
ATOM 869 N N . SER A 1 104 ? -14.496 13.699 -6.884 1.00 95.19 104 SER A N 1
ATOM 870 C CA . SER A 1 104 ? -14.937 15.043 -7.281 1.00 95.19 104 SER A CA 1
ATOM 871 C C . SER A 1 104 ? -14.680 16.098 -6.195 1.00 95.19 104 SER A C 1
ATOM 873 O O . SER A 1 104 ? -15.091 17.245 -6.347 1.00 95.19 104 SER A O 1
ATOM 875 N N . SER A 1 105 ? -14.029 15.715 -5.093 1.00 94.50 105 SER A N 1
ATOM 876 C CA . SER A 1 105 ? -13.742 16.600 -3.966 1.00 94.50 105 SER A CA 1
ATOM 877 C C . SER A 1 105 ? -12.567 17.539 -4.231 1.00 94.50 105 SER A C 1
ATOM 879 O O . SER A 1 105 ? -11.624 17.196 -4.945 1.00 94.50 105 SER A O 1
ATOM 881 N N . GLU A 1 106 ? -12.573 18.700 -3.577 1.00 94.81 106 GLU A N 1
ATOM 882 C CA . GLU A 1 106 ? -11.431 19.618 -3.527 1.00 94.81 106 GLU A CA 1
ATOM 883 C C . GLU A 1 106 ? -10.283 19.082 -2.649 1.00 94.81 106 GLU A C 1
ATOM 885 O O . GLU A 1 106 ? -9.116 19.369 -2.927 1.00 94.81 106 GLU A O 1
ATOM 890 N N . SER A 1 107 ? -10.584 18.250 -1.643 1.00 94.00 107 SER A N 1
ATOM 891 C CA . SER A 1 107 ? -9.573 17.617 -0.780 1.00 94.00 107 SER A CA 1
ATOM 892 C C . SER A 1 107 ? -8.815 16.546 -1.556 1.00 94.00 107 SER A C 1
ATOM 894 O O . SER A 1 107 ? -9.408 15.607 -2.096 1.00 94.00 107 SER A O 1
ATOM 896 N N . TRP A 1 108 ? -7.491 16.684 -1.604 1.00 94.69 108 TRP A N 1
ATOM 897 C CA . TRP A 1 108 ? -6.638 15.705 -2.268 1.00 94.69 108 TRP A CA 1
ATOM 898 C C . TRP A 1 108 ? -6.641 14.369 -1.518 1.00 94.69 108 TRP A C 1
ATOM 900 O O . TRP A 1 108 ? -6.641 13.327 -2.160 1.00 94.69 108 TRP A O 1
ATOM 910 N N . GLU A 1 109 ? -6.767 14.388 -0.188 1.00 93.56 109 GLU A N 1
ATOM 911 C CA . GLU A 1 109 ? -6.862 13.197 0.661 1.00 93.56 109 GLU A CA 1
ATOM 912 C C . GLU A 1 109 ? -8.103 12.359 0.320 1.00 93.56 109 GLU A C 1
ATOM 914 O O . GLU A 1 109 ? -8.058 11.128 0.322 1.00 93.56 109 GLU A O 1
ATOM 919 N N . GLN A 1 110 ? -9.223 13.021 -0.004 1.00 93.81 110 GLN A N 1
ATOM 920 C CA . GLN A 1 110 ? -10.436 12.342 -0.465 1.00 93.81 110 GLN A CA 1
ATOM 921 C C . GLN A 1 110 ? -10.235 11.713 -1.842 1.00 93.81 110 GLN A C 1
ATOM 923 O O . GLN A 1 110 ? -10.601 10.552 -2.033 1.00 93.81 110 GLN A O 1
ATOM 928 N N . ARG A 1 111 ? -9.637 12.446 -2.790 1.00 95.56 111 ARG A N 1
ATOM 929 C CA . ARG A 1 111 ? -9.376 11.923 -4.139 1.00 95.56 111 ARG A CA 1
ATOM 930 C C . ARG A 1 111 ? -8.411 10.735 -4.109 1.00 95.56 111 ARG A C 1
ATOM 932 O O . ARG A 1 111 ? -8.724 9.709 -4.705 1.00 95.56 111 ARG A O 1
ATOM 939 N N . ASP A 1 112 ? -7.314 10.842 -3.363 1.00 94.88 112 ASP A N 1
ATOM 940 C CA . ASP A 1 112 ? -6.335 9.769 -3.145 1.00 94.88 112 ASP A CA 1
ATOM 941 C C . ASP A 1 112 ? -7.006 8.521 -2.548 1.00 94.88 112 ASP A C 1
ATOM 943 O O . ASP A 1 112 ? -6.990 7.440 -3.144 1.00 94.88 112 ASP A O 1
ATOM 947 N N . SER A 1 113 ? -7.748 8.703 -1.449 1.00 93.25 113 SER A N 1
ATOM 948 C CA . SER A 1 113 ? -8.526 7.635 -0.811 1.00 93.25 113 SER A CA 1
ATOM 949 C C . SER A 1 113 ? -9.491 6.943 -1.770 1.00 93.25 113 SER A C 1
ATOM 951 O O . SER A 1 113 ? -9.654 5.726 -1.701 1.00 93.25 113 SER A O 1
ATOM 953 N N . ALA A 1 114 ? -10.154 7.694 -2.652 1.00 94.75 114 ALA A N 1
ATOM 954 C CA . ALA A 1 114 ? -11.108 7.132 -3.602 1.00 94.75 114 ALA A CA 1
ATOM 955 C C . ALA A 1 114 ? -10.435 6.246 -4.647 1.00 94.75 114 ALA A C 1
ATOM 957 O O . ALA A 1 114 ? -10.980 5.197 -4.988 1.00 94.75 114 ALA A O 1
ATOM 958 N N . ILE A 1 115 ? -9.259 6.648 -5.133 1.00 97.00 115 ILE A N 1
ATOM 959 C CA . ILE A 1 115 ? -8.485 5.858 -6.092 1.00 97.00 115 ILE A CA 1
ATOM 960 C C . ILE A 1 115 ? -7.996 4.570 -5.426 1.00 97.00 115 ILE A C 1
ATOM 962 O O . ILE A 1 115 ? -8.223 3.485 -5.961 1.00 97.00 115 ILE A O 1
ATOM 966 N N . ILE A 1 116 ? -7.415 4.667 -4.225 1.00 94.75 116 ILE A N 1
ATOM 967 C CA . ILE A 1 116 ? -6.960 3.499 -3.458 1.00 94.75 116 ILE A CA 1
ATOM 968 C C . ILE A 1 116 ? -8.132 2.549 -3.181 1.00 94.75 116 ILE A C 1
ATOM 970 O O . ILE A 1 116 ? -8.019 1.336 -3.372 1.00 94.75 116 ILE A O 1
ATOM 974 N N . LEU A 1 117 ? -9.280 3.090 -2.767 1.00 94.12 117 LEU A N 1
ATOM 975 C CA . LEU A 1 117 ? -10.484 2.308 -2.515 1.00 94.12 117 LEU A CA 1
ATOM 976 C C . LEU A 1 117 ? -10.988 1.606 -3.781 1.00 94.12 117 LEU A C 1
ATOM 978 O O . LEU A 1 117 ? -11.348 0.432 -3.717 1.00 94.12 117 LEU A O 1
ATOM 982 N N . ALA A 1 118 ? -10.980 2.293 -4.925 1.00 96.69 118 ALA A N 1
ATOM 983 C CA . ALA A 1 118 ? -11.360 1.711 -6.206 1.00 96.69 118 ALA A CA 1
ATOM 984 C C . ALA A 1 118 ? -10.397 0.595 -6.649 1.00 96.69 118 ALA A C 1
ATOM 986 O O . ALA A 1 118 ? -10.844 -0.382 -7.248 1.00 96.69 118 ALA A O 1
ATOM 987 N N . THR A 1 119 ? -9.098 0.704 -6.340 1.00 95.75 119 THR A N 1
ATOM 988 C CA . THR A 1 119 ? -8.123 -0.378 -6.568 1.00 95.75 119 THR A CA 1
ATOM 989 C C . THR A 1 119 ? -8.455 -1.597 -5.707 1.00 95.75 119 THR A C 1
ATOM 991 O O . THR A 1 119 ? -8.572 -2.708 -6.225 1.00 95.75 119 THR A O 1
ATOM 994 N N . ILE A 1 120 ? -8.648 -1.389 -4.398 1.00 94.31 120 ILE A N 1
ATOM 995 C CA . ILE A 1 120 ? -8.937 -2.457 -3.426 1.00 94.31 120 ILE A CA 1
ATOM 996 C C . ILE A 1 120 ? -10.238 -3.177 -3.790 1.00 94.31 120 ILE A C 1
ATOM 998 O O . ILE A 1 120 ? -10.286 -4.402 -3.824 1.00 94.31 120 ILE A O 1
ATOM 1002 N N . LEU A 1 121 ? -11.295 -2.424 -4.092 1.00 95.12 121 LEU A N 1
ATOM 1003 C CA . LEU A 1 121 ? -12.634 -2.956 -4.331 1.00 95.12 121 LEU A CA 1
ATOM 1004 C C . LEU A 1 121 ? -12.933 -3.228 -5.810 1.00 95.12 121 LEU A C 1
ATOM 1006 O O . LEU A 1 121 ? -14.102 -3.287 -6.179 1.00 95.12 121 LEU A O 1
ATOM 1010 N N . SER A 1 122 ? -11.915 -3.411 -6.653 1.00 94.12 122 SER A N 1
ATOM 1011 C CA . SER A 1 122 ? -12.053 -3.536 -8.117 1.00 94.12 122 SER A CA 1
ATOM 1012 C C . SER A 1 122 ? -13.045 -4.610 -8.600 1.00 94.12 122 SER A C 1
ATOM 1014 O O . SER A 1 122 ? -13.595 -4.480 -9.691 1.00 94.12 122 SER A O 1
ATOM 1016 N N . GLU A 1 123 ? -13.315 -5.643 -7.795 1.00 93.38 123 GLU A N 1
ATOM 1017 C CA . GLU A 1 123 ? -14.328 -6.675 -8.078 1.00 93.38 123 GLU A CA 1
ATOM 1018 C C . GLU A 1 123 ? -15.776 -6.251 -7.754 1.00 93.38 123 GLU A C 1
ATOM 1020 O O . GLU A 1 123 ? -16.718 -6.892 -8.218 1.00 93.38 123 GLU A O 1
ATOM 1025 N N . PHE A 1 124 ? -15.966 -5.210 -6.940 1.00 95.06 124 PHE A N 1
ATOM 1026 C CA . PHE A 1 124 ? -17.257 -4.813 -6.359 1.00 95.06 124 PHE A CA 1
ATOM 1027 C C . PHE A 1 124 ? -17.758 -3.454 -6.844 1.00 95.06 124 PHE A C 1
ATOM 1029 O O . PHE A 1 124 ? -18.955 -3.186 -6.749 1.00 95.06 124 PHE A O 1
ATOM 1036 N N . VAL A 1 125 ? -16.859 -2.589 -7.314 1.00 95.88 125 VAL A N 1
ATOM 1037 C CA . VAL A 1 125 ? -17.172 -1.220 -7.745 1.00 95.88 125 VAL A CA 1
ATOM 1038 C C . VAL A 1 125 ? -16.925 -1.052 -9.237 1.00 95.88 125 VAL A C 1
ATOM 1040 O O . VAL A 1 125 ? -16.135 -1.769 -9.854 1.00 95.88 125 VAL A O 1
ATOM 1043 N N . ASN A 1 126 ? -17.606 -0.084 -9.835 1.00 96.12 126 ASN A N 1
ATOM 1044 C CA . ASN A 1 126 ? -17.401 0.277 -11.225 1.00 96.12 126 ASN A CA 1
ATOM 1045 C C . ASN A 1 126 ? -15.986 0.828 -11.432 1.00 96.12 126 ASN A C 1
ATOM 1047 O O . ASN A 1 126 ? -15.495 1.661 -10.666 1.00 96.12 126 ASN A O 1
ATOM 1051 N N . LYS A 1 127 ? -15.336 0.397 -12.518 1.00 96.56 127 LYS A N 1
ATOM 1052 C CA . LYS A 1 127 ? -14.022 0.926 -12.893 1.00 96.56 127 LYS A CA 1
ATOM 1053 C C . LYS A 1 127 ? -14.106 2.428 -13.166 1.00 96.56 127 LYS A C 1
ATOM 1055 O O . LYS A 1 127 ? -14.990 2.891 -13.888 1.00 96.56 127 LYS A O 1
ATOM 1060 N N . ILE A 1 128 ? -13.133 3.179 -12.655 1.00 97.81 128 ILE A N 1
ATOM 1061 C CA . ILE A 1 128 ? -12.962 4.593 -12.983 1.00 97.81 128 ILE A CA 1
ATOM 1062 C C . ILE A 1 128 ? -12.570 4.672 -14.466 1.00 97.81 128 ILE A C 1
ATOM 1064 O O . ILE A 1 128 ? -11.622 3.988 -14.864 1.00 97.81 128 ILE A O 1
ATOM 1068 N N . PRO A 1 129 ? -13.265 5.465 -15.303 1.00 97.56 129 PRO A N 1
ATOM 1069 C CA . PRO A 1 129 ? -12.939 5.575 -16.722 1.00 97.56 129 PRO A CA 1
ATOM 1070 C C . PRO A 1 129 ? -11.481 5.984 -16.943 1.00 97.56 129 PRO A C 1
ATOM 1072 O O . PRO A 1 129 ? -11.000 6.911 -16.291 1.00 97.56 129 PRO A O 1
ATOM 1075 N N . TYR A 1 130 ? -10.799 5.339 -17.895 1.00 98.06 130 TYR A N 1
ATOM 1076 C CA . TYR A 1 130 ? -9.374 5.583 -18.152 1.00 98.06 130 TYR A CA 1
ATOM 1077 C C . TYR A 1 130 ? -9.056 7.066 -18.393 1.00 98.06 130 TYR A C 1
ATOM 1079 O O . TYR A 1 130 ? -8.121 7.584 -17.796 1.00 98.06 130 TYR A O 1
ATOM 1087 N N . GLN A 1 131 ? -9.886 7.783 -19.161 1.00 97.62 131 GLN A N 1
ATOM 1088 C CA . GLN A 1 131 ? -9.683 9.217 -19.403 1.00 97.62 131 GLN A CA 1
ATOM 1089 C C . GLN A 1 131 ? -9.647 10.036 -18.103 1.00 97.62 131 GLN A C 1
ATOM 1091 O O . GLN A 1 131 ? -8.800 10.907 -17.958 1.00 97.62 13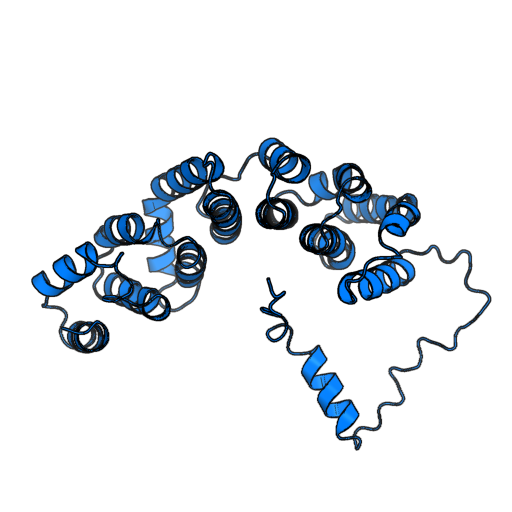1 GLN A O 1
ATOM 1096 N N . LYS A 1 132 ? -10.507 9.715 -17.126 1.00 97.75 132 LYS A N 1
ATOM 1097 C CA . LYS A 1 132 ? -10.527 10.407 -15.829 1.00 97.75 132 LYS A CA 1
ATOM 1098 C C . LYS A 1 132 ? -9.233 10.165 -15.044 1.00 97.75 132 LYS A C 1
ATOM 1100 O O . LYS A 1 132 ? -8.737 11.078 -14.396 1.00 97.75 132 LYS A O 1
ATOM 1105 N N . ILE A 1 133 ? -8.679 8.955 -15.128 1.00 98.25 133 ILE A N 1
ATOM 1106 C CA . ILE A 1 133 ? -7.390 8.606 -14.516 1.00 98.25 133 ILE A CA 1
ATOM 1107 C C . ILE A 1 133 ? -6.238 9.333 -15.217 1.00 98.25 133 ILE A C 1
ATOM 1109 O O . ILE A 1 133 ? -5.389 9.905 -14.544 1.00 98.25 133 ILE A O 1
ATOM 1113 N N . VAL A 1 134 ? -6.239 9.393 -16.552 1.00 98.00 134 VAL A N 1
ATOM 1114 C CA . VAL A 1 134 ? -5.255 10.170 -17.325 1.00 98.00 134 VAL A CA 1
ATOM 1115 C C . VAL A 1 134 ? -5.302 11.653 -16.953 1.00 98.00 134 VAL A C 1
ATOM 1117 O O . VAL A 1 134 ? -4.251 12.261 -16.757 1.00 98.00 134 VAL A O 1
ATOM 1120 N N . ASP A 1 135 ? -6.495 12.234 -16.815 1.00 97.62 135 ASP A N 1
ATOM 1121 C CA . ASP A 1 135 ? -6.655 13.632 -16.405 1.00 97.62 135 ASP A CA 1
ATOM 1122 C C . ASP A 1 135 ? -6.105 13.864 -14.988 1.00 97.62 135 ASP A C 1
ATOM 1124 O O . ASP A 1 135 ? -5.435 14.867 -14.749 1.00 97.62 135 ASP A O 1
ATOM 1128 N N . MET A 1 136 ? -6.311 12.916 -14.066 1.00 97.94 136 MET A N 1
ATOM 1129 C CA . MET A 1 136 ? -5.719 12.963 -12.724 1.00 97.94 136 MET A CA 1
ATOM 1130 C C . MET A 1 136 ? -4.190 12.896 -12.774 1.00 97.94 136 MET A C 1
ATOM 1132 O O . MET A 1 136 ? -3.543 13.759 -12.190 1.00 97.94 136 MET A O 1
ATOM 1136 N N . ILE A 1 137 ? -3.605 11.954 -13.526 1.00 98.00 137 ILE A N 1
ATOM 1137 C CA . ILE A 1 137 ? -2.143 11.837 -13.697 1.00 98.00 137 ILE A CA 1
ATOM 1138 C C . ILE A 1 137 ? -1.543 13.117 -14.297 1.00 98.00 137 ILE A C 1
ATOM 1140 O O . ILE A 1 137 ? -0.431 13.485 -13.949 1.00 98.00 137 ILE A O 1
ATOM 1144 N N . LYS A 1 138 ? -2.241 13.810 -15.203 1.00 96.88 138 LYS A N 1
ATOM 1145 C CA . LYS A 1 138 ? -1.702 15.020 -15.850 1.00 96.88 138 LYS A CA 1
ATOM 1146 C C . LYS A 1 138 ? -1.899 16.294 -15.035 1.00 96.88 138 LYS A C 1
ATOM 1148 O O . LYS A 1 138 ? -1.059 17.188 -15.110 1.00 96.88 138 LYS A O 1
ATOM 1153 N N . PHE A 1 139 ? -3.031 16.423 -14.346 1.00 96.31 139 PHE A N 1
ATOM 1154 C CA . PHE A 1 139 ? -3.518 17.728 -13.894 1.00 96.31 139 PHE A CA 1
ATOM 1155 C C . PHE A 1 139 ? -3.850 17.805 -12.404 1.00 96.31 139 PHE A C 1
ATOM 1157 O O . PHE A 1 139 ? -4.105 18.911 -11.916 1.00 96.31 139 PHE A O 1
ATOM 1164 N N . ASP A 1 140 ? -3.858 16.691 -11.662 1.00 97.62 140 ASP A N 1
ATOM 1165 C CA . ASP A 1 140 ? -4.081 16.775 -10.220 1.00 97.62 140 ASP A CA 1
ATOM 1166 C C . ASP A 1 140 ? -2.906 17.479 -9.536 1.00 97.62 140 ASP A C 1
ATOM 1168 O O . ASP A 1 140 ? -1.734 17.213 -9.814 1.00 97.62 140 ASP A O 1
ATOM 1172 N N . ARG A 1 141 ? -3.224 18.397 -8.622 1.00 96.31 141 ARG A N 1
ATOM 1173 C CA . ARG A 1 141 ? -2.218 19.189 -7.908 1.00 96.31 141 ARG A CA 1
ATOM 1174 C C . ARG A 1 141 ? -1.408 18.338 -6.936 1.00 96.31 141 ARG A C 1
ATOM 1176 O O . ARG A 1 141 ? -0.249 18.658 -6.705 1.00 96.31 141 ARG A O 1
ATOM 1183 N N . SER A 1 142 ? -2.005 17.282 -6.387 1.00 97.00 142 SER A N 1
ATOM 1184 C CA . SER A 1 142 ? -1.357 16.420 -5.401 1.00 97.00 142 SER A CA 1
ATOM 1185 C C . SER A 1 142 ? -0.604 15.280 -6.073 1.00 97.00 142 SER A C 1
ATOM 1187 O O . SER A 1 142 ? -1.182 14.482 -6.809 1.00 97.00 142 SER A O 1
ATOM 1189 N N . GLU A 1 143 ? 0.680 15.167 -5.761 1.00 97.31 143 GLU A N 1
ATOM 1190 C CA . GLU A 1 143 ? 1.536 14.049 -6.141 1.00 97.31 143 GLU A CA 1
ATOM 1191 C C . GLU A 1 143 ? 1.012 12.700 -5.638 1.00 97.31 143 GLU A C 1
ATOM 1193 O O . GLU A 1 143 ? 1.159 11.706 -6.339 1.00 97.31 143 GLU A O 1
ATOM 1198 N N . TYR A 1 144 ? 0.339 12.658 -4.483 1.00 96.81 144 TYR A N 1
ATOM 1199 C CA . TYR A 1 144 ? -0.247 11.429 -3.943 1.00 96.81 144 TYR A CA 1
ATOM 1200 C C . TYR A 1 144 ? -1.394 10.945 -4.828 1.00 96.81 144 TYR A C 1
ATOM 1202 O O . TYR A 1 144 ? -1.404 9.793 -5.252 1.00 96.81 144 TYR A O 1
ATOM 1210 N N . VAL A 1 145 ? -2.281 11.861 -5.236 1.00 97.62 145 VAL A N 1
ATOM 1211 C CA . VAL A 1 145 ? -3.375 11.541 -6.165 1.00 97.62 145 VAL A CA 1
ATOM 1212 C C . VAL A 1 145 ? -2.828 11.101 -7.523 1.00 97.62 145 VAL A C 1
ATOM 1214 O O . VAL A 1 145 ? -3.305 10.112 -8.082 1.00 97.62 145 VAL A O 1
ATOM 1217 N N . ARG A 1 146 ? -1.811 11.797 -8.056 1.00 98.31 146 ARG A N 1
ATOM 1218 C CA . ARG A 1 146 ? -1.168 11.415 -9.325 1.00 98.31 146 ARG A CA 1
ATOM 1219 C C . ARG A 1 146 ? -0.512 10.033 -9.235 1.00 98.31 146 ARG A C 1
ATOM 1221 O O . ARG A 1 146 ? -0.712 9.214 -10.128 1.00 98.31 146 ARG A O 1
ATOM 1228 N N . ALA A 1 147 ? 0.216 9.748 -8.157 1.00 98.00 147 ALA A N 1
ATOM 1229 C CA . ALA A 1 147 ? 0.850 8.453 -7.913 1.00 98.00 147 ALA A CA 1
ATOM 1230 C C . ALA A 1 147 ? -0.184 7.322 -7.783 1.00 98.00 147 ALA A C 1
ATOM 1232 O O . ALA A 1 147 ? -0.090 6.320 -8.494 1.00 98.00 147 ALA A O 1
ATOM 1233 N N . ALA A 1 148 ? -1.230 7.518 -6.974 1.00 97.56 148 ALA A N 1
ATOM 1234 C CA . ALA A 1 148 ? -2.326 6.564 -6.838 1.00 97.56 148 ALA A CA 1
ATOM 1235 C C . ALA A 1 148 ? -3.038 6.311 -8.177 1.00 97.56 148 ALA A C 1
ATOM 1237 O O . ALA A 1 148 ? -3.409 5.177 -8.480 1.00 97.56 148 ALA A O 1
ATOM 1238 N N . ALA A 1 149 ? -3.206 7.345 -9.009 1.00 98.38 149 ALA A N 1
ATOM 1239 C CA . ALA A 1 149 ? -3.788 7.221 -10.343 1.00 98.38 149 ALA A CA 1
ATOM 1240 C C . ALA A 1 149 ? -2.917 6.359 -11.280 1.00 98.38 149 ALA A C 1
ATOM 1242 O O . ALA A 1 149 ? -3.460 5.537 -12.025 1.00 98.38 149 ALA A O 1
ATOM 1243 N N . VAL A 1 150 ? -1.584 6.487 -11.209 1.00 98.31 150 VAL A N 1
ATOM 1244 C CA . VAL A 1 150 ? -0.644 5.608 -11.931 1.00 98.31 150 VAL A CA 1
ATOM 1245 C C . VAL A 1 150 ? -0.793 4.159 -11.466 1.00 98.31 150 VAL A C 1
ATOM 1247 O O . VAL A 1 150 ? -0.955 3.271 -12.304 1.00 98.31 150 VAL A O 1
ATOM 1250 N N . ASP A 1 151 ? -0.814 3.910 -10.156 1.00 96.88 151 ASP A N 1
ATOM 1251 C CA . ASP A 1 151 ? -0.987 2.559 -9.608 1.00 96.88 151 ASP A CA 1
ATOM 1252 C C . ASP A 1 151 ? -2.352 1.953 -9.979 1.00 96.88 151 ASP A C 1
ATOM 1254 O O . ASP A 1 151 ? -2.438 0.790 -10.379 1.00 96.88 151 ASP A O 1
ATOM 1258 N N . TYR A 1 152 ? -3.424 2.747 -9.950 1.00 97.88 152 TYR A N 1
ATOM 1259 C CA . TYR A 1 152 ? -4.747 2.314 -10.402 1.00 97.88 152 TYR A CA 1
ATOM 1260 C C . TYR A 1 152 ? -4.748 1.932 -11.888 1.00 97.88 152 TYR A C 1
ATOM 1262 O O . TYR A 1 152 ? -5.291 0.887 -12.265 1.00 97.88 152 TYR A O 1
ATOM 1270 N N . ALA A 1 153 ? -4.133 2.759 -12.743 1.00 97.50 153 ALA A N 1
ATOM 1271 C CA . ALA A 1 153 ? -3.996 2.480 -14.170 1.00 97.50 153 ALA A CA 1
ATOM 1272 C C . ALA A 1 153 ? -3.132 1.241 -14.433 1.00 97.50 153 ALA A C 1
ATOM 1274 O O . ALA A 1 153 ? -3.449 0.466 -15.336 1.00 97.50 153 ALA A O 1
ATOM 1275 N N . LYS A 1 154 ? -2.087 1.016 -13.629 1.00 95.00 154 LYS A N 1
ATOM 1276 C CA . LYS A 1 154 ? -1.221 -0.164 -13.715 1.00 95.00 154 LYS A CA 1
ATOM 1277 C C . LYS A 1 154 ? -2.017 -1.451 -13.519 1.00 95.00 154 LYS A C 1
ATOM 1279 O O . LYS A 1 154 ? -1.811 -2.406 -14.261 1.00 95.00 154 LYS A O 1
ATOM 1284 N N . GLU A 1 155 ? -2.953 -1.470 -12.573 1.00 93.12 155 GLU A N 1
ATOM 1285 C CA . GLU A 1 155 ? -3.762 -2.663 -12.292 1.00 93.12 155 GLU A CA 1
ATOM 1286 C C . GLU A 1 155 ? -4.977 -2.815 -13.222 1.00 93.12 155 GLU A C 1
ATOM 1288 O O . GLU A 1 155 ? -5.384 -3.933 -13.533 1.00 93.12 155 GLU A O 1
ATOM 1293 N N . ASN A 1 156 ? -5.554 -1.714 -13.717 1.00 94.19 156 ASN A N 1
ATOM 1294 C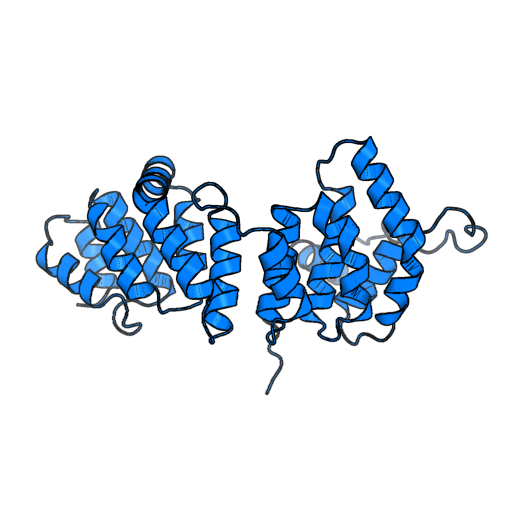 CA . ASN A 1 156 ? -6.820 -1.764 -14.464 1.00 94.19 156 ASN A CA 1
ATOM 1295 C C . ASN A 1 156 ? -6.694 -1.551 -15.978 1.00 94.19 156 ASN A C 1
ATOM 1297 O O . ASN A 1 156 ? -7.589 -1.974 -16.717 1.00 94.19 156 ASN A O 1
ATOM 1301 N N . TYR A 1 157 ? -5.622 -0.899 -16.434 1.00 95.00 157 TYR A N 1
ATOM 1302 C CA . TYR A 1 157 ? -5.454 -0.379 -17.796 1.00 95.00 157 TYR A CA 1
ATOM 1303 C C . TYR A 1 157 ? -4.012 -0.491 -18.312 1.00 95.00 157 TYR A C 1
ATOM 1305 O O . TYR A 1 157 ? -3.596 0.321 -19.135 1.00 95.00 157 TYR A O 1
ATOM 1313 N N . ILE A 1 158 ? -3.250 -1.496 -17.869 1.00 92.88 158 ILE A N 1
ATOM 1314 C CA . ILE A 1 158 ? -1.806 -1.620 -18.142 1.00 92.88 158 ILE A CA 1
ATOM 1315 C C . ILE A 1 158 ? -1.417 -1.406 -19.615 1.00 92.88 158 ILE A C 1
ATOM 1317 O O . ILE A 1 158 ? -0.458 -0.695 -19.901 1.00 92.88 158 ILE A O 1
ATOM 1321 N N . THR A 1 159 ? -2.181 -1.961 -20.562 1.00 91.94 159 THR A N 1
ATOM 1322 C CA . THR A 1 159 ? -1.918 -1.799 -22.000 1.00 91.94 159 THR A CA 1
ATOM 1323 C C . THR A 1 159 ? -2.030 -0.343 -22.450 1.00 91.94 159 THR A C 1
ATOM 1325 O O . THR A 1 159 ? -1.158 0.117 -23.178 1.00 91.94 159 THR A O 1
ATOM 1328 N N . LEU A 1 160 ? -3.063 0.380 -22.003 1.00 94.56 160 LEU A N 1
ATOM 1329 C CA . LEU A 1 160 ? -3.252 1.797 -22.332 1.00 94.56 160 LEU A CA 1
ATOM 1330 C C . LEU A 1 160 ? -2.214 2.662 -21.609 1.00 94.56 160 LEU A C 1
ATOM 1332 O O . LEU A 1 160 ? -1.583 3.513 -22.229 1.00 94.56 160 LEU A O 1
ATOM 1336 N N . LEU A 1 161 ? -1.969 2.376 -20.323 1.00 96.06 161 LEU A N 1
ATOM 1337 C CA . LEU A 1 161 ? -0.996 3.105 -19.516 1.00 96.06 161 LEU A CA 1
ATOM 1338 C C . LEU A 1 161 ? 0.395 3.072 -20.150 1.00 96.06 161 LEU A C 1
ATOM 1340 O O . LEU A 1 161 ? 1.039 4.108 -20.226 1.00 96.06 161 LEU A O 1
ATOM 1344 N N . ILE A 1 162 ? 0.864 1.914 -20.625 1.00 92.88 162 ILE A N 1
ATOM 1345 C CA . ILE A 1 162 ? 2.196 1.795 -21.244 1.00 92.88 162 ILE A CA 1
ATOM 1346 C C . ILE A 1 162 ? 2.288 2.558 -22.570 1.00 92.88 162 ILE A C 1
ATOM 1348 O O . ILE A 1 162 ? 3.365 3.041 -22.920 1.00 92.88 162 ILE A O 1
ATOM 1352 N N . GLU A 1 163 ? 1.194 2.651 -23.327 1.00 92.31 163 GLU A N 1
ATOM 1353 C CA . GLU A 1 163 ? 1.165 3.440 -24.563 1.00 92.31 163 GLU A CA 1
ATOM 1354 C C . GLU A 1 163 ? 1.265 4.944 -24.258 1.00 92.31 163 GLU A C 1
ATOM 1356 O O . GLU A 1 163 ? 2.001 5.652 -24.946 1.00 92.31 163 GLU A O 1
ATOM 1361 N N . ASP A 1 164 ? 0.636 5.402 -23.173 1.00 95.31 164 ASP A N 1
ATOM 1362 C CA . ASP A 1 164 ? 0.635 6.809 -22.760 1.00 95.31 164 ASP A CA 1
ATOM 1363 C C . ASP A 1 164 ? 1.781 7.199 -21.810 1.00 95.31 164 ASP A C 1
ATOM 1365 O O . ASP A 1 164 ? 2.011 8.390 -21.604 1.00 95.31 164 ASP A O 1
ATOM 1369 N N . ILE A 1 165 ? 2.525 6.245 -21.231 1.00 95.50 165 ILE A N 1
ATOM 1370 C CA . ILE A 1 165 ? 3.465 6.515 -20.122 1.00 95.50 165 ILE A CA 1
ATOM 1371 C C . ILE A 1 165 ? 4.530 7.564 -20.471 1.00 95.50 165 ILE A C 1
ATOM 1373 O O . ILE A 1 165 ? 4.929 8.375 -19.634 1.00 95.50 165 ILE A O 1
ATOM 1377 N N . TRP A 1 166 ? 4.936 7.599 -21.740 1.00 94.19 166 TRP A N 1
ATOM 1378 C CA . TRP A 1 166 ? 5.927 8.534 -22.278 1.00 94.19 166 TRP A CA 1
ATOM 1379 C C . TRP A 1 166 ? 5.413 9.974 -22.382 1.00 94.19 166 TRP A C 1
ATOM 1381 O O . TRP A 1 166 ? 6.214 10.894 -22.512 1.00 94.19 166 TRP A O 1
ATOM 1391 N N . LEU A 1 167 ? 4.098 10.190 -22.290 1.00 93.81 167 LEU A N 1
ATOM 1392 C CA . LEU A 1 167 ? 3.496 11.521 -22.173 1.00 93.81 167 LEU A CA 1
ATOM 1393 C C . LEU A 1 167 ? 3.632 12.085 -20.751 1.00 93.81 167 LEU A C 1
ATOM 1395 O O . LEU A 1 167 ? 3.615 13.305 -20.574 1.00 93.81 167 LEU A O 1
ATOM 1399 N N . PHE A 1 168 ? 3.738 11.211 -19.744 1.00 95.50 168 PHE A N 1
ATOM 1400 C CA . PHE A 1 168 ? 3.800 11.596 -18.333 1.00 95.50 168 PHE A CA 1
ATOM 1401 C C . PHE A 1 168 ? 5.237 11.818 -17.870 1.00 95.50 168 PHE A C 1
ATOM 1403 O O . PHE A 1 168 ? 5.528 12.853 -17.279 1.00 95.50 168 PHE A O 1
ATOM 1410 N N . ILE A 1 169 ? 6.138 10.882 -18.190 1.00 94.75 169 ILE A N 1
ATOM 1411 C CA . ILE A 1 169 ? 7.518 10.860 -17.679 1.00 94.75 169 ILE A CA 1
ATOM 1412 C C . ILE A 1 169 ? 8.249 12.212 -17.824 1.00 94.75 169 ILE A C 1
ATOM 1414 O O . ILE A 1 169 ? 8.740 12.712 -16.812 1.00 94.75 169 ILE A O 1
ATOM 1418 N N . PRO A 1 170 ? 8.290 12.860 -19.008 1.00 90.94 170 PRO A N 1
ATOM 1419 C CA . PRO A 1 170 ? 9.051 14.103 -19.182 1.00 90.94 170 PRO A CA 1
ATOM 1420 C C . PRO A 1 170 ? 8.485 15.304 -18.414 1.00 90.94 170 PRO A C 1
ATOM 1422 O O . PRO A 1 170 ? 9.185 16.293 -18.220 1.00 90.94 170 PRO A O 1
ATOM 1425 N N . ASN A 1 171 ? 7.208 15.244 -18.030 1.00 91.38 171 ASN A N 1
ATOM 1426 C CA . ASN A 1 171 ? 6.481 16.354 -17.417 1.00 91.38 171 ASN A CA 1
ATOM 1427 C C . ASN A 1 171 ? 6.313 16.191 -15.900 1.00 91.38 171 ASN A C 1
ATOM 1429 O O . ASN A 1 171 ? 5.758 17.081 -15.262 1.00 91.38 171 ASN A O 1
ATOM 1433 N N . GLU A 1 172 ? 6.759 15.073 -15.324 1.00 93.88 1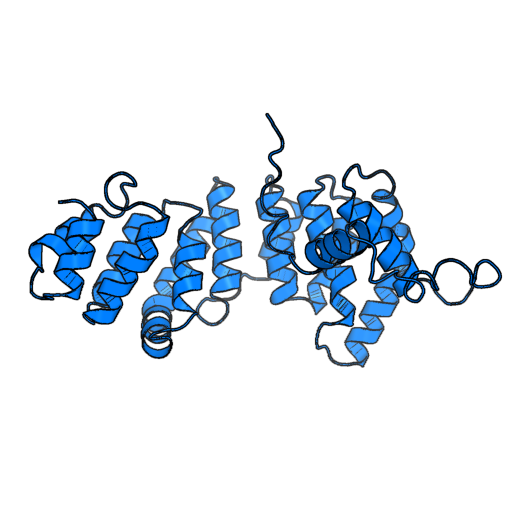72 GLU A N 1
ATOM 1434 C CA . GLU A 1 172 ? 6.603 14.796 -13.898 1.00 93.88 172 GLU A CA 1
ATOM 1435 C C . GLU A 1 172 ? 7.863 15.160 -13.116 1.00 93.88 172 GLU A C 1
ATOM 1437 O O . GLU A 1 172 ? 8.963 14.694 -13.419 1.00 93.88 172 GLU A O 1
ATOM 1442 N N . TRP A 1 173 ? 7.687 16.000 -12.099 1.00 90.19 173 TRP A N 1
ATOM 1443 C CA . TRP A 1 173 ? 8.780 16.582 -11.320 1.00 90.19 173 TRP A CA 1
ATOM 1444 C C . TRP A 1 173 ? 8.848 16.015 -9.901 1.00 90.19 173 TRP A C 1
ATOM 1446 O O . TRP A 1 173 ? 9.882 16.125 -9.251 1.00 90.19 173 TRP A O 1
ATOM 1456 N N . ASN A 1 174 ? 7.764 15.415 -9.402 1.00 94.69 174 ASN A N 1
ATOM 1457 C CA . ASN A 1 174 ? 7.697 14.899 -8.042 1.00 94.69 174 ASN A CA 1
ATOM 1458 C C . ASN A 1 174 ? 8.147 13.429 -7.981 1.00 94.69 174 ASN A C 1
ATOM 1460 O O . ASN A 1 174 ? 7.589 12.562 -8.661 1.00 94.69 174 ASN A O 1
ATOM 1464 N N . SER A 1 175 ? 9.131 13.137 -7.127 1.00 93.62 175 SER A N 1
ATOM 1465 C CA . SER A 1 175 ? 9.726 11.805 -6.958 1.00 93.62 175 SER A CA 1
ATOM 1466 C C . SER A 1 175 ? 8.708 10.711 -6.618 1.00 93.62 175 SER A C 1
ATOM 1468 O O . SER A 1 175 ? 8.836 9.595 -7.119 1.00 93.62 175 SER A O 1
ATOM 1470 N N . VAL A 1 176 ? 7.636 11.015 -5.878 1.00 94.44 176 VAL A N 1
ATOM 1471 C CA . VAL A 1 176 ? 6.580 10.043 -5.532 1.00 94.44 176 VAL A CA 1
ATOM 1472 C C . VAL A 1 176 ? 5.888 9.503 -6.789 1.00 94.44 176 VAL A C 1
ATOM 1474 O O . VAL A 1 176 ? 5.668 8.294 -6.940 1.00 94.44 176 VAL A O 1
ATOM 1477 N N . VAL A 1 177 ? 5.587 10.385 -7.742 1.00 96.50 177 VAL A N 1
ATOM 1478 C CA . VAL A 1 177 ? 4.941 9.997 -9.001 1.00 96.50 177 VAL A CA 1
ATOM 1479 C C . VAL A 1 177 ? 5.952 9.338 -9.936 1.00 96.50 177 VAL A C 1
ATOM 1481 O O . VAL A 1 177 ? 5.635 8.316 -10.546 1.00 96.50 177 VAL A O 1
ATOM 1484 N N . ARG A 1 178 ? 7.193 9.845 -9.995 1.00 95.25 178 ARG A N 1
ATOM 1485 C CA . ARG A 1 178 ? 8.285 9.227 -10.770 1.00 95.25 178 ARG A CA 1
ATOM 1486 C C . ARG A 1 178 ? 8.546 7.784 -10.337 1.00 95.25 178 ARG A C 1
ATOM 1488 O O . ARG A 1 178 ? 8.629 6.903 -11.193 1.00 95.25 178 ARG A O 1
ATOM 1495 N N . ARG A 1 179 ? 8.578 7.510 -9.025 1.00 95.31 179 ARG A N 1
ATOM 1496 C CA . ARG A 1 179 ? 8.634 6.145 -8.470 1.00 95.31 179 ARG A CA 1
ATOM 1497 C C . ARG A 1 179 ? 7.506 5.282 -9.025 1.00 95.31 179 ARG A C 1
ATOM 1499 O O . ARG A 1 179 ? 7.762 4.187 -9.519 1.00 95.31 179 ARG A O 1
ATOM 1506 N N . SER A 1 180 ? 6.275 5.781 -8.974 1.00 96.44 180 SER A N 1
ATOM 1507 C CA . SER A 1 180 ? 5.086 5.051 -9.431 1.00 96.44 180 SER A CA 1
ATOM 1508 C C . SER A 1 180 ? 5.145 4.743 -10.933 1.00 96.44 180 SER A C 1
ATOM 1510 O O . SER A 1 180 ? 4.902 3.609 -11.342 1.00 96.44 180 SER A O 1
ATOM 1512 N N . LEU A 1 181 ? 5.572 5.704 -11.759 1.00 96.19 181 LEU A N 1
ATOM 1513 C CA . LEU 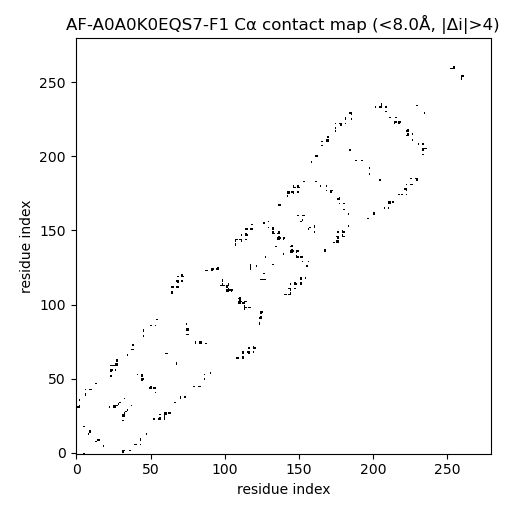A 1 181 ? 5.786 5.512 -13.199 1.00 96.19 181 LEU A CA 1
ATOM 1514 C C . LEU A 1 181 ? 6.887 4.478 -13.482 1.00 96.19 181 LEU A C 1
ATOM 1516 O O . LEU A 1 181 ? 6.703 3.582 -14.306 1.00 96.19 181 LEU A O 1
ATOM 1520 N N . LEU A 1 182 ? 8.022 4.555 -12.781 1.00 94.62 182 LEU A N 1
ATOM 1521 C CA . LEU A 1 182 ? 9.123 3.607 -12.962 1.00 94.62 182 LEU A CA 1
ATOM 1522 C C . LEU A 1 182 ? 8.753 2.188 -12.524 1.00 94.62 182 LEU A C 1
ATOM 1524 O O . LEU A 1 182 ? 9.137 1.236 -13.207 1.00 94.62 182 LEU A O 1
ATOM 1528 N N . LYS A 1 183 ? 7.963 2.024 -11.454 1.00 94.38 183 LYS A N 1
ATOM 1529 C CA . LYS A 1 183 ? 7.437 0.711 -11.039 1.00 94.38 183 LYS A CA 1
ATOM 1530 C C . LYS A 1 183 ? 6.700 0.011 -12.182 1.00 94.38 183 LYS A C 1
ATOM 1532 O O . LYS A 1 183 ? 6.934 -1.172 -12.407 1.00 94.38 183 LYS A O 1
ATOM 1537 N N . VAL A 1 184 ? 5.895 0.736 -12.969 1.00 94.44 184 VAL A N 1
ATOM 1538 C CA . VAL A 1 184 ? 5.197 0.176 -14.146 1.00 94.44 184 VAL A CA 1
ATOM 1539 C C . VAL A 1 184 ? 6.185 -0.452 -15.137 1.00 94.44 184 VAL A C 1
ATOM 1541 O O . VAL A 1 184 ? 5.955 -1.556 -15.630 1.00 94.44 184 VAL A O 1
ATOM 1544 N N . LEU A 1 185 ? 7.302 0.228 -15.416 1.00 93.50 185 LEU A N 1
ATOM 1545 C CA . LEU A 1 185 ? 8.319 -0.239 -16.367 1.00 93.50 185 LEU A CA 1
ATOM 1546 C C . LEU A 1 185 ? 9.132 -1.428 -15.832 1.00 93.50 185 LEU A C 1
ATOM 1548 O O . LEU A 1 185 ? 9.485 -2.334 -16.596 1.00 93.50 185 LEU A O 1
ATOM 1552 N N . VAL A 1 186 ? 9.433 -1.414 -14.530 1.00 89.81 186 VAL A N 1
ATOM 1553 C CA . VAL A 1 186 ? 10.205 -2.458 -13.837 1.00 89.81 186 VAL A CA 1
ATOM 1554 C C . VAL A 1 186 ? 9.395 -3.748 -13.694 1.00 89.81 186 VAL A C 1
ATOM 1556 O O . VAL A 1 186 ? 9.943 -4.831 -13.883 1.00 89.81 186 VAL A O 1
ATOM 1559 N N . GLU A 1 187 ? 8.097 -3.647 -13.407 1.00 88.38 187 GLU A N 1
ATOM 1560 C CA . GLU A 1 187 ? 7.209 -4.795 -13.178 1.00 88.38 187 GLU A CA 1
ATOM 1561 C C . GLU A 1 187 ? 6.632 -5.389 -14.476 1.00 88.38 187 GLU A C 1
ATOM 1563 O O . GLU A 1 187 ? 6.155 -6.523 -14.481 1.00 88.38 187 GLU A O 1
ATOM 1568 N N . LEU A 1 188 ? 6.685 -4.682 -15.612 1.00 86.50 188 LEU A N 1
ATOM 1569 C CA . LEU A 1 188 ? 6.126 -5.184 -16.877 1.00 86.50 188 LEU A CA 1
ATOM 1570 C C . LEU A 1 188 ? 6.589 -6.610 -17.263 1.00 86.50 188 LEU A C 1
ATOM 1572 O O . LEU A 1 188 ? 5.755 -7.403 -17.718 1.00 86.50 188 LEU A O 1
ATOM 1576 N N . PRO A 1 189 ? 7.872 -6.997 -17.101 1.00 80.25 189 PRO A N 1
ATOM 1577 C CA . PRO A 1 189 ? 8.322 -8.345 -17.428 1.00 80.25 189 PRO A CA 1
ATOM 1578 C C . PRO A 1 189 ? 7.658 -9.445 -16.594 1.00 80.25 189 PRO A C 1
ATOM 1580 O O . PRO A 1 189 ? 7.562 -10.568 -17.089 1.00 80.25 189 PRO A O 1
ATOM 1583 N N . SER A 1 190 ? 7.175 -9.159 -15.381 1.00 80.81 190 SER A N 1
ATOM 1584 C CA . SER A 1 190 ? 6.485 -10.141 -14.535 1.00 80.81 190 SER A CA 1
ATOM 1585 C C . SER A 1 190 ? 4.969 -10.168 -14.747 1.00 80.81 190 SER A C 1
ATOM 1587 O O . SER A 1 190 ? 4.337 -11.164 -14.404 1.00 80.81 190 SER A O 1
ATOM 1589 N N . LYS A 1 191 ? 4.374 -9.138 -15.365 1.00 81.62 191 LYS A N 1
ATOM 1590 C CA . LYS A 1 191 ? 2.932 -9.113 -15.656 1.00 81.62 191 LYS A CA 1
ATOM 1591 C C . LYS A 1 191 ? 2.545 -10.139 -16.735 1.00 81.62 191 LYS A C 1
ATOM 1593 O O . LYS A 1 191 ? 3.248 -10.331 -17.741 1.00 81.62 191 LYS A O 1
ATOM 1598 N N . GLU A 1 192 ? 1.396 -10.780 -16.526 1.00 82.38 192 GLU A N 1
ATOM 1599 C CA . GLU A 1 192 ? 0.757 -11.692 -17.477 1.00 82.38 192 GLU A CA 1
ATOM 1600 C C . GLU A 1 192 ? 0.043 -10.884 -18.570 1.00 82.38 192 GLU A C 1
ATOM 1602 O O . GLU A 1 192 ? -0.972 -10.234 -18.335 1.00 82.38 192 GLU A O 1
ATOM 1607 N N . LEU A 1 193 ? 0.603 -10.897 -19.779 1.00 82.25 193 LEU A N 1
ATOM 1608 C CA . LEU A 1 193 ? 0.055 -10.252 -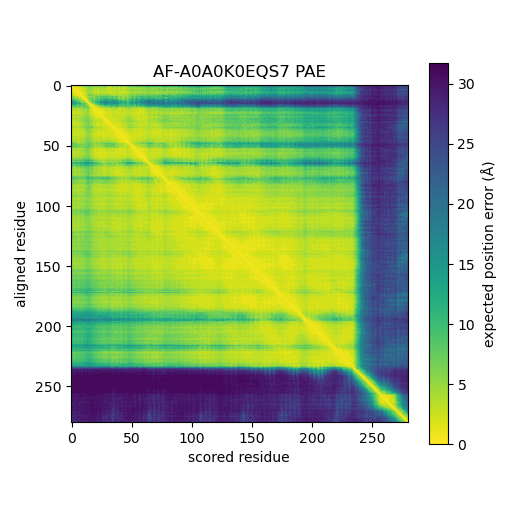20.972 1.00 82.25 193 LEU A CA 1
ATOM 1609 C C . LEU A 1 193 ? 0.204 -11.207 -22.156 1.00 82.25 193 LEU A C 1
ATOM 1611 O O . LEU A 1 193 ? 1.126 -12.024 -22.178 1.00 82.25 193 LEU A O 1
ATOM 1615 N N . GLU A 1 194 ? -0.654 -11.077 -23.169 1.00 84.12 194 GLU A N 1
ATOM 1616 C CA . GLU A 1 194 ? -0.467 -11.798 -24.434 1.00 84.12 194 GLU A CA 1
ATOM 1617 C C . GLU A 1 194 ? 0.931 -11.499 -25.010 1.00 84.12 194 GLU A C 1
ATOM 1619 O O . GLU A 1 194 ? 1.354 -10.340 -25.066 1.00 84.12 194 GLU A O 1
ATOM 1624 N N . ASN A 1 195 ? 1.651 -12.540 -25.447 1.00 79.00 195 ASN A N 1
ATOM 1625 C CA . ASN A 1 195 ? 3.066 -12.440 -25.836 1.00 79.00 195 ASN A CA 1
ATOM 1626 C C . ASN A 1 195 ? 3.339 -11.345 -26.883 1.00 79.00 195 ASN A C 1
ATOM 1628 O O . ASN A 1 195 ? 4.303 -10.595 -26.752 1.00 79.00 195 ASN A O 1
ATOM 1632 N N . ASN A 1 196 ? 2.465 -11.206 -27.883 1.00 83.75 196 ASN A N 1
ATOM 1633 C CA . ASN A 1 196 ? 2.561 -10.180 -28.928 1.00 83.75 196 ASN A CA 1
ATOM 1634 C C . ASN A 1 196 ? 2.453 -8.744 -28.371 1.00 83.75 196 ASN A C 1
ATOM 1636 O O . ASN A 1 196 ? 3.222 -7.865 -28.762 1.00 83.75 196 ASN A O 1
ATOM 1640 N N . LYS A 1 197 ? 1.527 -8.496 -27.437 1.00 85.88 197 LYS A N 1
ATOM 1641 C CA . LYS A 1 197 ? 1.356 -7.201 -26.762 1.00 85.88 197 LYS A CA 1
ATOM 1642 C C . LYS A 1 197 ? 2.553 -6.911 -25.866 1.00 85.88 197 LYS A C 1
ATOM 1644 O O . LYS A 1 197 ? 3.103 -5.813 -25.913 1.00 85.88 197 LYS A O 1
ATOM 1649 N N . LYS A 1 198 ? 3.001 -7.909 -25.100 1.00 86.62 198 LYS A N 1
ATOM 1650 C CA . LYS A 1 198 ? 4.161 -7.784 -24.211 1.00 86.62 198 LYS A CA 1
ATOM 1651 C C . LYS A 1 198 ? 5.426 -7.419 -24.984 1.00 86.62 198 LYS A C 1
ATOM 1653 O O . LYS A 1 198 ? 6.131 -6.498 -24.586 1.00 86.62 198 LYS A O 1
ATOM 1658 N N . GLU A 1 199 ? 5.682 -8.071 -26.115 1.00 86.44 199 GLU A N 1
ATOM 1659 C CA . GLU A 1 199 ? 6.832 -7.763 -26.968 1.00 86.44 199 GLU A CA 1
ATOM 1660 C C . GLU A 1 199 ? 6.761 -6.345 -27.557 1.00 86.44 199 GLU A C 1
ATOM 1662 O O . GLU A 1 199 ? 7.749 -5.609 -27.486 1.00 86.44 199 GLU A O 1
ATOM 1667 N N . LYS A 1 200 ? 5.586 -5.916 -28.050 1.00 89.19 200 LYS A N 1
ATOM 1668 C CA . LYS A 1 200 ? 5.352 -4.531 -28.507 1.00 89.19 200 LYS A CA 1
ATOM 1669 C C . LYS A 1 200 ? 5.699 -3.519 -27.408 1.00 89.19 200 LYS A C 1
ATOM 1671 O O . LYS A 1 200 ? 6.418 -2.553 -27.666 1.00 89.19 200 LYS A O 1
ATOM 1676 N N . HIS A 1 201 ? 5.226 -3.751 -26.185 1.00 88.88 201 HIS A N 1
ATOM 1677 C CA . HIS A 1 201 ? 5.488 -2.880 -25.040 1.00 88.88 201 HIS A CA 1
ATOM 1678 C C . HIS A 1 201 ? 6.968 -2.864 -24.643 1.00 88.88 201 HIS A C 1
ATOM 1680 O O . HIS A 1 201 ? 7.543 -1.787 -24.500 1.00 88.88 201 HIS A O 1
ATOM 1686 N N . ILE A 1 202 ? 7.616 -4.030 -24.554 1.00 87.81 202 ILE A N 1
ATOM 1687 C CA . ILE A 1 202 ? 9.059 -4.135 -24.291 1.00 87.81 202 ILE A CA 1
ATOM 1688 C C . ILE A 1 202 ? 9.848 -3.351 -25.343 1.00 87.81 202 ILE A C 1
ATOM 1690 O O . ILE A 1 202 ? 10.763 -2.607 -24.996 1.00 87.81 202 ILE A O 1
ATOM 1694 N N . MET A 1 203 ? 9.494 -3.468 -26.625 1.00 87.38 203 MET A N 1
ATOM 1695 C CA . MET A 1 203 ? 10.180 -2.731 -27.687 1.00 87.38 203 MET A CA 1
ATOM 1696 C C . MET A 1 203 ? 9.967 -1.216 -27.576 1.00 87.38 203 MET A C 1
ATOM 1698 O O . MET A 1 203 ? 10.908 -0.452 -27.786 1.00 87.38 203 MET A O 1
ATOM 1702 N N . SER A 1 204 ? 8.766 -0.779 -27.182 1.00 89.19 204 SER A N 1
ATOM 1703 C CA . SER A 1 204 ? 8.488 0.629 -26.880 1.00 89.19 204 SER A CA 1
ATOM 1704 C C . SER A 1 204 ? 9.381 1.152 -25.753 1.00 89.19 204 SER A C 1
ATOM 1706 O O . SER A 1 204 ? 9.956 2.228 -25.897 1.00 89.19 204 SER A O 1
ATOM 1708 N N . ILE A 1 205 ? 9.563 0.385 -24.672 1.00 88.94 205 ILE A N 1
ATOM 1709 C CA . ILE A 1 205 ? 10.468 0.752 -23.570 1.00 88.94 205 ILE A CA 1
ATOM 1710 C C . ILE A 1 205 ? 11.905 0.867 -24.064 1.00 88.94 205 ILE A C 1
ATOM 1712 O O . ILE A 1 205 ? 12.552 1.881 -23.832 1.00 88.94 205 ILE A O 1
ATOM 1716 N N . LYS A 1 206 ? 12.393 -0.128 -24.813 1.00 88.62 206 LYS A N 1
ATOM 1717 C CA . LYS A 1 206 ? 13.752 -0.107 -25.375 1.00 88.62 206 LYS A CA 1
ATOM 1718 C C . LYS A 1 206 ? 14.018 1.132 -26.228 1.00 88.62 206 LYS A C 1
ATOM 1720 O O . LYS A 1 206 ? 15.120 1.667 -26.190 1.00 88.62 206 LYS A O 1
ATOM 1725 N N . ASN A 1 207 ? 13.029 1.567 -27.006 1.00 89.56 207 ASN A N 1
ATOM 1726 C CA . ASN A 1 207 ? 13.167 2.711 -27.905 1.00 89.56 207 ASN A CA 1
ATOM 1727 C C . ASN A 1 207 ? 13.096 4.064 -27.179 1.00 89.56 207 ASN A C 1
ATOM 1729 O O . ASN A 1 207 ? 13.675 5.026 -27.673 1.00 89.56 207 ASN A O 1
ATOM 1733 N N . ASN A 1 208 ? 12.420 4.135 -26.030 1.00 91.69 208 ASN A N 1
ATOM 1734 C CA . ASN A 1 208 ? 12.246 5.367 -25.251 1.00 91.69 208 ASN A CA 1
ATOM 1735 C C . ASN A 1 208 ? 13.089 5.393 -23.966 1.00 91.69 208 ASN A C 1
ATOM 1737 O O . ASN A 1 208 ? 12.969 6.315 -23.168 1.00 91.69 208 ASN A O 1
ATOM 1741 N N . LEU A 1 209 ? 13.969 4.411 -23.761 1.00 89.75 209 LEU A N 1
ATOM 1742 C CA . LEU A 1 209 ? 14.864 4.353 -22.606 1.00 89.75 209 LEU A CA 1
ATOM 1743 C C . LEU A 1 209 ? 15.667 5.657 -22.392 1.00 89.75 209 LEU A C 1
ATOM 1745 O O . LEU A 1 209 ? 15.724 6.092 -21.245 1.00 89.75 209 LEU A O 1
ATOM 1749 N N . PRO A 1 210 ? 16.186 6.345 -23.439 1.00 90.94 210 PRO A N 1
ATOM 1750 C CA . PRO A 1 210 ? 16.860 7.640 -23.270 1.00 90.94 210 PRO A CA 1
ATOM 1751 C C . PRO A 1 210 ? 15.966 8.746 -22.691 1.00 90.94 210 PRO A C 1
ATOM 1753 O O . PRO A 1 210 ? 16.456 9.700 -22.104 1.00 90.94 210 PRO A O 1
ATOM 1756 N N . THR A 1 211 ? 14.640 8.645 -22.819 1.00 91.44 211 THR A N 1
ATOM 1757 C CA . THR A 1 211 ? 13.715 9.611 -22.209 1.00 91.44 211 THR A CA 1
ATOM 1758 C C . THR A 1 211 ? 13.761 9.559 -20.683 1.00 91.44 211 THR A C 1
ATOM 1760 O O . THR A 1 211 ? 13.439 10.554 -20.045 1.00 91.44 211 THR A O 1
ATOM 1763 N N . LEU A 1 212 ? 14.195 8.440 -20.089 1.00 92.12 212 LEU A N 1
ATOM 1764 C CA . LEU A 1 212 ? 14.381 8.326 -18.641 1.00 92.12 212 LEU A CA 1
ATOM 1765 C C . LEU A 1 212 ? 15.605 9.095 -18.128 1.00 92.12 212 LEU A C 1
ATOM 1767 O O . LEU A 1 212 ? 15.727 9.268 -16.918 1.00 92.12 212 LEU A O 1
ATOM 1771 N N . ASP A 1 213 ? 16.479 9.593 -19.012 1.00 89.31 213 ASP A N 1
ATOM 1772 C CA . ASP A 1 213 ? 17.662 10.360 -18.607 1.00 89.31 213 ASP A CA 1
ATOM 1773 C C . ASP A 1 213 ? 17.301 11.648 -17.850 1.00 89.31 213 ASP A C 1
ATOM 1775 O O . ASP A 1 213 ? 18.118 12.157 -17.085 1.00 89.31 213 ASP A O 1
ATOM 1779 N N . VAL A 1 214 ? 16.060 12.128 -17.999 1.00 88.81 214 VAL A N 1
ATOM 1780 C CA . VAL A 1 214 ? 15.486 13.241 -17.222 1.00 88.81 214 VAL A CA 1
ATOM 1781 C C . VAL A 1 214 ? 15.400 12.963 -15.715 1.00 88.81 214 VAL A C 1
ATOM 1783 O O . VAL A 1 214 ? 15.127 13.882 -14.954 1.00 88.81 214 VAL A O 1
ATOM 1786 N N . TYR A 1 215 ? 15.591 11.712 -15.283 1.00 91.44 215 TYR A N 1
ATOM 1787 C CA . TYR A 1 215 ? 15.618 11.298 -13.875 1.00 91.44 215 TYR A CA 1
ATOM 1788 C C . TYR A 1 215 ? 17.032 10.904 -13.398 1.00 91.44 215 TYR A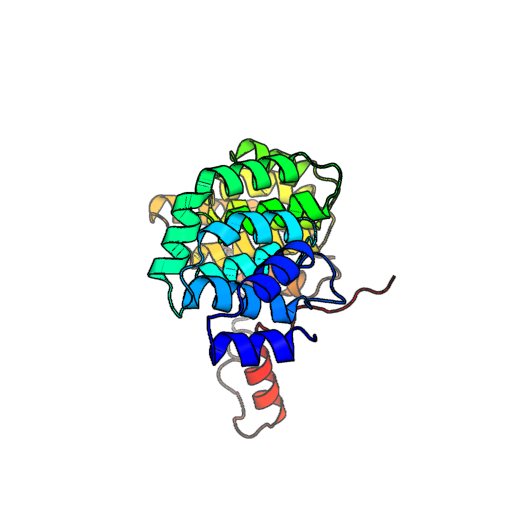 C 1
ATOM 1790 O O . TYR A 1 215 ? 17.183 10.374 -12.302 1.00 91.44 215 TYR A O 1
ATOM 1798 N N . ASN A 1 216 ? 18.090 11.100 -14.193 1.00 87.38 216 ASN A N 1
ATOM 1799 C CA . ASN A 1 216 ? 19.445 10.676 -13.800 1.00 87.38 216 ASN A CA 1
ATOM 1800 C C . ASN A 1 216 ? 20.043 11.498 -12.642 1.00 87.38 216 ASN A C 1
ATOM 1802 O O . ASN A 1 216 ? 20.991 11.040 -12.003 1.00 87.38 216 ASN A O 1
ATOM 1806 N N . ASP A 1 217 ? 19.520 12.697 -12.395 1.00 85.62 217 ASP A N 1
ATOM 1807 C CA . ASP A 1 217 ? 19.906 13.612 -11.318 1.00 85.62 217 ASP A CA 1
ATOM 1808 C C . ASP A 1 217 ? 18.913 13.610 -10.140 1.00 85.62 217 ASP A C 1
ATOM 1810 O O . ASP A 1 217 ? 18.974 14.491 -9.284 1.00 85.62 217 ASP A O 1
ATOM 1814 N N . ASP A 1 218 ? 18.020 12.614 -10.082 1.00 90.00 218 ASP A N 1
ATOM 1815 C CA . ASP A 1 218 ? 17.094 12.408 -8.967 1.00 90.00 218 ASP A CA 1
ATOM 1816 C C . ASP A 1 218 ? 17.851 12.192 -7.645 1.00 90.00 218 ASP A C 1
ATOM 1818 O O . ASP A 1 218 ? 18.846 11.462 -7.585 1.00 90.00 218 ASP A O 1
ATOM 1822 N N . ASP A 1 219 ? 17.369 12.812 -6.570 1.00 88.44 219 ASP A N 1
ATOM 1823 C CA . ASP A 1 219 ? 17.892 12.632 -5.214 1.00 88.44 219 ASP A CA 1
ATOM 1824 C C . ASP A 1 219 ? 17.357 11.351 -4.552 1.00 88.44 219 ASP A C 1
ATOM 1826 O O . ASP A 1 219 ? 17.899 10.869 -3.552 1.00 88.44 219 ASP A O 1
ATOM 1830 N N . ASP A 1 220 ? 16.335 10.743 -5.149 1.00 89.88 220 ASP A N 1
ATOM 1831 C CA . ASP A 1 220 ? 15.757 9.491 -4.708 1.00 89.88 220 ASP A CA 1
ATOM 1832 C C . ASP A 1 220 ? 16.596 8.273 -5.136 1.00 89.88 220 ASP A C 1
ATOM 1834 O O . ASP A 1 220 ? 16.586 7.817 -6.286 1.00 89.88 220 ASP A O 1
ATOM 1838 N N . SER A 1 221 ? 17.284 7.672 -4.163 1.00 91.19 221 SER A N 1
ATOM 1839 C CA . SER A 1 221 ? 18.121 6.484 -4.382 1.00 91.19 221 SER A CA 1
ATOM 1840 C C . SER A 1 221 ? 17.384 5.303 -5.033 1.00 91.19 221 SER A C 1
ATOM 1842 O O . SER A 1 221 ? 17.988 4.583 -5.836 1.00 91.19 221 SER A O 1
ATOM 1844 N N . TRP A 1 222 ? 16.085 5.122 -4.757 1.00 93.00 222 TRP A N 1
ATOM 1845 C CA . TRP A 1 222 ? 15.287 4.045 -5.348 1.00 93.00 222 TRP A CA 1
ATOM 1846 C C . TRP A 1 222 ? 15.102 4.270 -6.850 1.00 93.00 222 TRP A C 1
ATOM 1848 O O . TRP A 1 222 ? 15.193 3.320 -7.633 1.00 93.00 222 TRP A O 1
ATOM 1858 N N . ILE A 1 223 ? 14.884 5.522 -7.266 1.00 92.50 223 ILE A N 1
ATOM 1859 C CA . ILE A 1 223 ? 14.764 5.900 -8.678 1.00 92.50 223 ILE A CA 1
ATOM 1860 C C . ILE A 1 223 ? 16.083 5.619 -9.394 1.00 92.50 223 ILE A C 1
ATOM 1862 O O . ILE A 1 223 ? 16.098 4.862 -10.367 1.00 92.50 223 ILE A O 1
ATOM 1866 N N . ILE A 1 224 ? 17.199 6.118 -8.861 1.00 91.81 224 ILE A N 1
ATOM 1867 C CA . ILE A 1 224 ? 18.528 5.922 -9.455 1.00 91.81 224 ILE A CA 1
ATOM 1868 C C . ILE A 1 224 ? 18.886 4.433 -9.586 1.00 91.81 224 ILE A C 1
ATOM 1870 O O . ILE A 1 224 ? 19.421 4.001 -10.612 1.00 91.81 224 ILE A O 1
ATOM 1874 N N . GLU A 1 225 ? 18.586 3.614 -8.575 1.00 91.81 225 GLU A N 1
ATOM 1875 C CA . GLU A 1 225 ? 18.821 2.169 -8.636 1.00 91.81 225 GLU A CA 1
ATOM 1876 C C . GLU A 1 225 ? 17.960 1.492 -9.714 1.00 91.81 225 GLU A C 1
ATOM 1878 O O . GLU A 1 225 ? 18.458 0.672 -10.493 1.00 91.81 225 GLU A O 1
ATOM 1883 N N . ASN A 1 226 ? 16.675 1.843 -9.801 1.00 91.75 226 ASN A N 1
ATOM 1884 C CA . ASN A 1 226 ? 15.767 1.230 -10.765 1.00 91.75 226 ASN A CA 1
ATOM 1885 C C . ASN A 1 226 ? 16.019 1.698 -12.202 1.00 91.75 226 ASN A C 1
ATOM 1887 O O . ASN A 1 226 ? 15.890 0.886 -13.115 1.00 91.75 226 ASN A O 1
ATOM 1891 N N . LEU A 1 227 ? 16.495 2.925 -12.424 1.00 92.06 227 LEU A N 1
ATOM 1892 C CA . LEU A 1 227 ? 16.995 3.364 -13.732 1.00 92.06 227 LEU A CA 1
ATOM 1893 C C . LEU A 1 227 ? 18.169 2.498 -14.205 1.00 92.06 227 LEU A C 1
ATOM 1895 O O . LEU A 1 227 ? 18.190 2.044 -15.351 1.00 92.06 227 LEU A O 1
ATOM 1899 N N . LYS A 1 228 ? 19.122 2.181 -13.314 1.00 88.88 228 LYS A N 1
ATOM 1900 C CA . LYS A 1 228 ? 20.226 1.254 -13.625 1.00 88.88 228 LYS A CA 1
ATOM 1901 C C . LYS A 1 228 ? 19.706 -0.145 -13.961 1.00 88.88 228 LYS A C 1
ATOM 1903 O O . LYS A 1 228 ? 20.155 -0.735 -14.943 1.00 88.88 228 LYS A O 1
ATOM 1908 N N . LYS A 1 229 ? 18.735 -0.664 -13.197 1.00 87.38 229 LYS A N 1
ATOM 1909 C CA . LYS A 1 229 ? 18.089 -1.959 -13.483 1.00 87.38 229 LYS A CA 1
ATOM 1910 C C . LYS A 1 229 ? 17.395 -1.955 -14.844 1.00 87.38 229 LYS A C 1
ATOM 1912 O O . LYS A 1 229 ? 17.620 -2.875 -15.621 1.00 87.38 229 LYS A O 1
ATOM 1917 N N . LEU A 1 230 ? 16.614 -0.923 -15.165 1.00 89.19 230 LEU A N 1
ATOM 1918 C CA . LEU A 1 230 ? 15.947 -0.774 -16.464 1.00 89.19 230 LEU A CA 1
ATOM 1919 C C . LEU A 1 230 ? 16.957 -0.716 -17.611 1.00 89.19 230 LEU A C 1
ATOM 1921 O O . LEU A 1 230 ? 16.775 -1.405 -18.615 1.00 89.19 230 LEU A O 1
ATOM 1925 N N . ASN A 1 231 ? 18.054 0.026 -17.436 1.00 85.44 231 ASN A N 1
ATOM 1926 C CA . ASN A 1 231 ? 19.154 0.045 -18.393 1.00 85.44 231 ASN A CA 1
ATOM 1927 C C . ASN A 1 231 ? 19.710 -1.359 -18.638 1.00 85.44 231 ASN A C 1
ATOM 1929 O O . ASN A 1 231 ? 19.864 -1.767 -19.780 1.00 85.44 231 ASN A O 1
ATOM 1933 N N . ILE A 1 232 ? 19.936 -2.151 -17.596 1.00 85.25 232 ILE A N 1
ATOM 1934 C CA . ILE A 1 232 ? 20.459 -3.516 -17.747 1.00 85.25 232 ILE A CA 1
ATOM 1935 C C . ILE A 1 232 ? 19.419 -4.457 -18.380 1.00 85.25 232 ILE A C 1
ATOM 1937 O O . ILE A 1 232 ? 19.764 -5.269 -19.235 1.00 85.25 232 ILE A O 1
ATOM 1941 N N . LEU A 1 233 ? 18.148 -4.337 -17.991 1.00 83.25 233 LEU A N 1
ATOM 1942 C CA . LEU A 1 233 ? 17.052 -5.186 -18.470 1.00 83.25 233 LEU A CA 1
ATOM 1943 C C . LEU A 1 233 ? 16.711 -4.939 -19.946 1.00 83.25 233 LEU A C 1
ATOM 1945 O O . LEU A 1 233 ? 16.389 -5.880 -20.676 1.00 83.25 233 LEU A O 1
ATOM 1949 N N . TYR A 1 234 ? 16.756 -3.681 -20.387 1.00 82.75 234 TYR A N 1
ATOM 1950 C CA . TYR A 1 234 ? 16.240 -3.274 -21.693 1.00 82.75 234 TYR A CA 1
ATOM 1951 C C . TYR A 1 234 ? 17.318 -2.836 -22.690 1.00 82.75 234 TYR A C 1
ATOM 1953 O O . TYR A 1 234 ? 17.038 -2.846 -23.893 1.00 82.75 234 TYR A O 1
ATOM 1961 N N . LYS A 1 235 ? 18.550 -2.507 -22.270 1.00 75.25 235 LYS A N 1
ATOM 1962 C CA . LYS A 1 235 ? 19.604 -2.115 -23.219 1.00 75.25 235 LYS A CA 1
ATOM 1963 C C . LYS A 1 235 ? 19.838 -3.244 -24.224 1.00 75.25 235 LYS A C 1
ATOM 1965 O O . LYS A 1 235 ? 20.039 -4.409 -23.881 1.00 75.25 235 LYS A O 1
ATOM 1970 N N . ARG A 1 236 ? 19.741 -2.888 -25.509 1.00 58.16 236 ARG A N 1
ATOM 1971 C CA . ARG A 1 236 ? 20.022 -3.797 -26.625 1.00 58.16 236 ARG A CA 1
ATOM 1972 C C . ARG A 1 236 ? 21.435 -4.354 -26.433 1.00 58.16 236 ARG A C 1
ATOM 1974 O O . ARG A 1 236 ? 22.341 -3.598 -26.094 1.00 58.16 236 ARG A O 1
ATOM 1981 N N . GLN A 1 237 ? 21.638 -5.640 -26.715 1.00 45.75 237 GLN A N 1
ATOM 1982 C CA . GLN A 1 237 ? 22.953 -6.305 -26.757 1.00 45.75 237 GLN A CA 1
ATOM 1983 C C . GLN A 1 237 ? 23.936 -5.707 -27.798 1.00 45.75 237 GLN A C 1
ATOM 1985 O O . GLN A 1 237 ? 24.875 -6.369 -28.219 1.00 45.75 237 GLN A O 1
ATOM 1990 N N . THR A 1 238 ? 23.773 -4.454 -28.221 1.00 39.41 238 THR A N 1
ATOM 1991 C CA . THR A 1 238 ? 24.619 -3.776 -29.208 1.00 39.41 238 THR A CA 1
ATOM 1992 C C . THR A 1 238 ? 25.822 -3.021 -28.624 1.00 39.41 238 THR A C 1
ATOM 1994 O O . THR A 1 238 ? 26.518 -2.375 -29.393 1.00 39.41 238 THR A O 1
ATOM 1997 N N . GLU A 1 239 ? 26.140 -3.137 -27.325 1.00 40.91 239 GLU A N 1
ATOM 1998 C CA . GLU A 1 239 ? 27.360 -2.527 -26.733 1.00 40.91 239 GLU A CA 1
ATOM 1999 C C . GLU A 1 239 ? 28.087 -3.385 -25.669 1.00 40.91 239 GLU A C 1
ATOM 2001 O O . GLU A 1 239 ? 28.910 -2.872 -24.916 1.00 40.91 239 GLU A O 1
ATOM 2006 N N . MET A 1 240 ? 27.846 -4.700 -25.584 1.00 35.16 240 MET A N 1
ATOM 2007 C CA . MET A 1 240 ? 28.619 -5.565 -24.672 1.00 35.16 240 MET A CA 1
ATOM 2008 C C . MET A 1 240 ? 29.919 -6.054 -25.325 1.00 35.16 240 MET A C 1
ATOM 2010 O O . MET A 1 240 ? 30.031 -7.202 -25.734 1.00 35.16 240 MET A O 1
ATOM 2014 N N . ASN A 1 241 ? 30.900 -5.153 -25.389 1.00 31.55 241 ASN A N 1
ATOM 2015 C CA . ASN A 1 241 ? 32.333 -5.445 -25.503 1.00 31.55 241 ASN A CA 1
ATOM 2016 C C . ASN A 1 241 ? 33.093 -4.561 -24.494 1.00 31.55 241 ASN A C 1
ATOM 2018 O O . ASN A 1 241 ? 33.944 -3.775 -24.880 1.00 31.55 241 ASN A O 1
ATOM 2022 N N . CYS A 1 242 ? 32.726 -4.621 -23.212 1.00 30.17 242 CYS A N 1
ATOM 2023 C CA . CYS A 1 242 ? 33.590 -4.308 -22.068 1.00 30.17 242 CYS A CA 1
ATOM 2024 C C . CYS A 1 242 ? 32.806 -4.571 -20.773 1.00 30.17 242 CYS A C 1
ATOM 2026 O O . CYS A 1 242 ? 31.623 -4.259 -20.687 1.00 30.17 242 CYS A O 1
ATOM 2028 N N . ASP A 1 243 ? 33.479 -5.165 -19.792 1.00 32.91 243 ASP A N 1
ATOM 2029 C CA . ASP A 1 243 ? 33.046 -5.358 -18.401 1.00 32.91 243 ASP A CA 1
ATOM 2030 C C . ASP A 1 243 ? 31.995 -6.448 -18.123 1.00 32.91 243 ASP A C 1
ATOM 2032 O O . ASP A 1 243 ? 30.978 -6.254 -17.460 1.00 32.91 243 ASP A O 1
ATOM 2036 N N . GLN A 1 244 ? 32.346 -7.686 -18.485 1.00 35.22 244 GLN A N 1
ATOM 2037 C CA . GLN A 1 244 ? 31.799 -8.918 -17.884 1.00 35.22 244 GLN A CA 1
ATOM 2038 C C . GLN A 1 244 ? 32.205 -9.127 -16.401 1.00 35.22 244 GLN A C 1
ATOM 2040 O O . GLN A 1 244 ? 32.099 -10.234 -15.876 1.00 35.22 244 GLN A O 1
ATOM 2045 N N . SER A 1 245 ? 32.654 -8.091 -15.685 1.00 41.88 245 SER A N 1
ATOM 2046 C CA . SER A 1 245 ? 33.168 -8.205 -14.312 1.00 41.88 245 SER A CA 1
ATOM 2047 C C . SER A 1 245 ? 32.161 -7.846 -13.210 1.00 41.88 245 SER A C 1
ATOM 2049 O O . SER A 1 245 ? 32.377 -8.224 -12.063 1.00 41.88 245 SER A O 1
ATOM 2051 N N . ILE A 1 246 ? 31.038 -7.182 -13.514 1.00 40.25 246 ILE A N 1
ATOM 2052 C CA . ILE A 1 246 ? 30.182 -6.584 -12.463 1.00 40.25 246 ILE A CA 1
ATOM 2053 C C . ILE A 1 246 ? 29.011 -7.492 -12.030 1.00 40.25 246 ILE A C 1
ATOM 2055 O O . ILE A 1 246 ? 28.490 -7.352 -10.927 1.00 40.25 246 ILE A O 1
ATOM 2059 N N . PHE A 1 247 ? 28.643 -8.510 -12.818 1.00 37.59 247 PHE A N 1
ATOM 2060 C CA . PHE A 1 247 ? 27.496 -9.387 -12.513 1.00 37.59 247 PHE A CA 1
ATOM 2061 C C . PHE A 1 247 ? 27.823 -10.726 -11.826 1.00 37.59 247 PHE A C 1
ATOM 2063 O O . PHE A 1 247 ? 26.910 -11.485 -11.507 1.00 37.59 247 PHE A O 1
ATOM 2070 N N . ASN A 1 248 ? 29.093 -10.986 -11.497 1.00 35.94 248 ASN A N 1
ATOM 2071 C CA . ASN A 1 248 ? 29.508 -12.171 -10.728 1.00 35.94 248 ASN A CA 1
ATOM 2072 C C . ASN A 1 248 ? 29.557 -11.956 -9.201 1.00 35.94 248 ASN A C 1
ATOM 2074 O O . ASN A 1 248 ? 29.986 -12.847 -8.470 1.00 35.94 248 ASN A O 1
ATOM 2078 N N . ILE A 1 249 ? 29.060 -10.826 -8.686 1.00 41.09 249 ILE A N 1
ATOM 2079 C CA . ILE A 1 249 ? 29.062 -10.537 -7.237 1.00 41.09 249 ILE A CA 1
ATOM 2080 C C . ILE A 1 249 ? 28.073 -11.438 -6.460 1.00 41.09 249 ILE A C 1
ATOM 2082 O O . ILE A 1 249 ? 28.206 -11.614 -5.254 1.00 41.09 249 ILE A O 1
ATOM 2086 N N . LYS A 1 250 ? 27.142 -12.129 -7.135 1.00 45.28 250 LYS A N 1
ATOM 2087 C CA . LYS A 1 250 ? 26.194 -13.055 -6.481 1.00 45.28 250 LYS A CA 1
ATOM 2088 C C . LYS A 1 250 ? 26.761 -14.423 -6.066 1.00 45.28 250 LYS A C 1
ATOM 2090 O O . LYS A 1 250 ? 26.038 -15.174 -5.422 1.00 45.28 250 LYS A O 1
ATOM 2095 N N . ASN A 1 251 ? 28.022 -14.744 -6.368 1.00 45.19 251 ASN A N 1
ATOM 2096 C CA . ASN A 1 251 ? 28.588 -16.078 -6.100 1.00 45.19 251 ASN A CA 1
ATOM 2097 C C . ASN A 1 251 ? 29.770 -16.111 -5.114 1.00 45.19 251 ASN A C 1
ATOM 2099 O O . ASN A 1 251 ? 30.424 -17.141 -5.006 1.00 45.19 251 ASN A O 1
ATOM 2103 N N . ASN A 1 252 ? 30.007 -15.034 -4.358 1.00 48.16 252 ASN A N 1
ATOM 2104 C CA . ASN A 1 252 ? 31.053 -14.971 -3.325 1.00 48.16 252 ASN A CA 1
ATOM 2105 C C . ASN A 1 252 ? 30.533 -14.406 -1.988 1.00 48.16 252 ASN A C 1
ATOM 2107 O O . ASN A 1 252 ? 31.244 -13.689 -1.296 1.00 48.16 252 ASN A O 1
ATOM 2111 N N . ILE A 1 253 ? 29.284 -14.725 -1.636 1.00 49.47 253 ILE A N 1
ATOM 2112 C CA . ILE A 1 253 ? 28.714 -14.377 -0.327 1.00 49.47 253 ILE A CA 1
ATOM 2113 C C . ILE A 1 253 ? 29.383 -15.258 0.730 1.00 49.47 253 ILE A C 1
ATOM 2115 O O . ILE A 1 253 ? 29.212 -16.486 0.725 1.00 49.47 253 ILE A O 1
ATOM 2119 N N . ASP A 1 254 ? 30.147 -14.633 1.623 1.00 53.31 254 ASP A N 1
ATOM 2120 C CA . ASP A 1 254 ? 30.669 -15.290 2.810 1.00 53.31 254 ASP A CA 1
ATOM 2121 C C . ASP A 1 254 ? 29.507 -15.452 3.786 1.00 53.31 254 ASP A C 1
ATOM 2123 O O . ASP A 1 254 ? 29.146 -14.555 4.549 1.00 53.31 254 ASP A O 1
ATOM 2127 N N . LYS A 1 255 ? 28.912 -16.648 3.768 1.00 57.72 255 LYS A N 1
ATOM 2128 C CA . LYS A 1 255 ? 27.802 -17.030 4.651 1.00 57.72 255 LYS A CA 1
ATOM 2129 C C . LYS A 1 255 ? 28.149 -16.954 6.148 1.00 57.72 255 LYS A C 1
ATOM 2131 O O . LYS A 1 255 ? 27.267 -17.204 6.964 1.00 57.72 255 LYS A O 1
ATOM 2136 N N . ASN A 1 256 ? 29.389 -16.614 6.513 1.00 64.19 256 ASN A N 1
ATOM 2137 C CA . ASN A 1 256 ? 29.818 -16.371 7.889 1.00 64.19 256 ASN A CA 1
ATOM 2138 C C . ASN A 1 256 ? 29.923 -14.877 8.261 1.00 64.19 256 ASN A C 1
ATOM 2140 O O . ASN A 1 256 ? 30.219 -14.563 9.415 1.00 64.19 256 ASN A O 1
ATOM 2144 N N . SER A 1 257 ? 29.665 -13.947 7.336 1.00 73.19 257 SER A N 1
ATOM 2145 C CA . SER A 1 257 ? 29.636 -12.511 7.622 1.00 73.19 257 SER A CA 1
ATOM 2146 C C . SER A 1 257 ? 28.268 -12.087 8.162 1.00 73.19 257 SER A C 1
ATOM 2148 O O . SER A 1 257 ? 27.269 -12.079 7.442 1.00 73.19 257 SER A O 1
ATOM 2150 N N . LEU A 1 258 ? 28.225 -11.660 9.430 1.00 72.31 258 LEU A N 1
ATOM 2151 C CA . LEU A 1 258 ? 27.023 -11.089 10.055 1.00 72.31 258 LEU A CA 1
ATOM 2152 C C . LEU A 1 258 ? 26.441 -9.923 9.228 1.00 72.31 258 LEU A C 1
ATOM 2154 O O . LEU A 1 258 ? 25.226 -9.772 9.147 1.00 72.31 258 LEU A O 1
ATOM 2158 N N . LEU A 1 259 ? 27.302 -9.125 8.584 1.00 68.75 259 LEU A N 1
ATOM 2159 C CA . LEU A 1 259 ? 26.895 -7.984 7.762 1.00 68.75 259 LEU A CA 1
ATOM 2160 C C . LEU A 1 259 ? 26.136 -8.422 6.501 1.00 68.75 259 LEU A C 1
ATOM 2162 O O . LEU A 1 259 ? 25.130 -7.813 6.146 1.00 68.75 259 LEU A O 1
ATOM 2166 N N . GLU A 1 260 ? 26.589 -9.489 5.840 1.00 59.66 260 GLU A N 1
ATOM 2167 C CA . GLU A 1 260 ? 25.928 -9.996 4.631 1.00 59.66 260 GLU A CA 1
ATOM 2168 C C . GLU A 1 260 ? 24.593 -10.677 4.954 1.00 59.66 260 GLU A C 1
ATOM 2170 O O . GLU A 1 260 ? 23.644 -10.552 4.180 1.00 59.66 260 GLU A O 1
ATOM 2175 N N . ILE A 1 261 ? 24.476 -11.308 6.130 1.00 66.62 261 ILE A N 1
ATOM 2176 C CA . ILE A 1 261 ? 23.202 -11.836 6.645 1.00 66.62 261 ILE A CA 1
ATOM 2177 C C . ILE A 1 261 ? 22.194 -10.698 6.866 1.00 66.62 261 ILE A C 1
ATOM 2179 O O . ILE A 1 261 ? 21.052 -10.804 6.421 1.00 66.62 261 ILE A O 1
ATOM 2183 N N . ILE A 1 262 ? 22.615 -9.590 7.490 1.00 67.12 262 ILE A N 1
ATOM 2184 C CA . ILE A 1 262 ? 21.753 -8.415 7.712 1.00 67.12 262 ILE A CA 1
ATOM 2185 C C . ILE A 1 262 ? 21.279 -7.825 6.374 1.00 67.12 262 ILE A C 1
ATOM 2187 O O . ILE A 1 262 ? 20.092 -7.552 6.212 1.00 67.12 262 ILE A O 1
ATOM 2191 N N . LEU A 1 263 ? 22.172 -7.679 5.390 1.00 62.34 263 LEU A N 1
ATOM 2192 C CA . LEU A 1 263 ? 21.819 -7.155 4.064 1.00 62.34 263 LEU A CA 1
ATOM 2193 C C . LEU A 1 263 ? 20.812 -8.053 3.323 1.00 62.34 263 LEU A C 1
ATOM 2195 O O . LEU A 1 263 ? 19.877 -7.542 2.705 1.00 62.34 263 LEU A O 1
ATOM 2199 N N . LEU A 1 264 ? 20.961 -9.378 3.420 1.00 62.06 264 LEU A N 1
ATOM 2200 C CA . LEU A 1 264 ? 20.017 -10.354 2.860 1.00 62.06 264 LEU A CA 1
ATOM 2201 C C . LEU A 1 264 ? 18.646 -10.321 3.553 1.00 62.06 264 LEU A C 1
ATOM 2203 O O . LEU A 1 264 ? 17.622 -10.474 2.885 1.00 62.06 264 LEU A O 1
ATOM 2207 N N . GLU A 1 265 ? 18.594 -10.118 4.872 1.00 58.91 265 GLU A N 1
ATOM 2208 C CA . GLU A 1 265 ? 17.322 -9.976 5.594 1.00 58.91 265 GLU A CA 1
ATOM 2209 C C . GLU A 1 265 ? 16.609 -8.655 5.279 1.00 58.91 265 GLU A C 1
ATOM 2211 O O . GLU A 1 265 ? 15.384 -8.647 5.152 1.00 58.91 265 GLU A O 1
ATOM 2216 N N . CYS A 1 266 ? 17.348 -7.555 5.100 1.00 57.28 266 CYS A N 1
ATOM 2217 C CA . CYS A 1 266 ? 16.779 -6.261 4.716 1.00 57.28 266 CYS A CA 1
ATOM 2218 C C . CYS A 1 266 ? 16.196 -6.271 3.293 1.00 57.28 266 CYS A C 1
ATOM 2220 O O . CYS A 1 266 ? 15.172 -5.641 3.058 1.00 57.28 266 CYS A O 1
ATOM 2222 N N . GLN A 1 267 ? 16.792 -7.020 2.357 1.00 56.31 267 GLN A N 1
ATOM 2223 C CA . GLN A 1 267 ? 16.277 -7.147 0.983 1.00 56.31 267 GLN A CA 1
ATOM 2224 C C . GLN A 1 267 ? 14.988 -7.977 0.878 1.00 56.31 267 GLN A C 1
ATOM 2226 O O . GLN A 1 267 ? 14.244 -7.812 -0.083 1.00 56.31 267 GLN A O 1
ATOM 2231 N N . ASN A 1 268 ? 14.712 -8.855 1.848 1.00 55.06 268 ASN A N 1
ATOM 2232 C CA . ASN A 1 268 ? 13.530 -9.726 1.848 1.00 55.06 268 ASN A CA 1
ATOM 2233 C C . ASN A 1 268 ? 12.365 -9.187 2.700 1.00 55.06 268 ASN A C 1
ATOM 2235 O O . ASN A 1 268 ? 11.320 -9.829 2.780 1.00 55.06 268 ASN A O 1
ATOM 2239 N N . LYS A 1 269 ? 12.529 -8.024 3.343 1.00 49.84 269 LYS A N 1
ATOM 2240 C CA . LYS A 1 269 ? 11.481 -7.341 4.116 1.00 49.84 269 LYS A CA 1
ATOM 2241 C C . LYS A 1 269 ? 11.105 -6.028 3.426 1.00 49.84 269 LYS A C 1
ATOM 2243 O O . LYS A 1 269 ? 11.483 -4.955 3.886 1.00 49.84 269 LYS A O 1
ATOM 2248 N N . GLU A 1 270 ? 10.332 -6.115 2.340 1.00 51.88 270 GLU A N 1
ATOM 2249 C CA . GLU A 1 270 ? 9.743 -4.945 1.653 1.00 51.88 270 GLU A CA 1
ATOM 2250 C C . GLU A 1 270 ? 8.827 -4.097 2.570 1.00 51.88 270 GLU A C 1
ATOM 2252 O O . GLU A 1 270 ? 8.528 -2.953 2.250 1.00 51.88 270 GLU A O 1
ATOM 2257 N N . GLU A 1 271 ? 8.444 -4.596 3.751 1.00 51.94 271 GLU A N 1
ATOM 2258 C CA . GLU A 1 271 ? 7.549 -3.911 4.700 1.00 51.94 271 GLU A CA 1
ATOM 2259 C C . GLU A 1 271 ? 8.222 -2.861 5.614 1.00 51.94 271 GLU A C 1
ATOM 2261 O O . GLU A 1 271 ? 7.552 -2.278 6.464 1.00 51.94 271 GLU A O 1
ATOM 2266 N N . LEU A 1 272 ? 9.527 -2.588 5.479 1.00 44.28 272 LEU A N 1
ATOM 2267 C CA . LEU A 1 272 ? 10.242 -1.638 6.355 1.00 44.28 272 LEU A CA 1
ATOM 2268 C C . LEU A 1 272 ? 10.583 -0.279 5.714 1.00 44.28 272 LEU A C 1
ATOM 2270 O O . LEU A 1 272 ? 11.226 0.538 6.369 1.00 44.28 272 LEU A O 1
ATOM 2274 N N . GLN A 1 273 ? 10.141 -0.004 4.481 1.00 45.25 273 GLN A N 1
ATOM 2275 C CA . GLN A 1 273 ? 10.349 1.299 3.814 1.00 45.25 273 GLN A CA 1
ATOM 2276 C C . GLN A 1 273 ? 9.098 2.192 3.748 1.00 45.25 273 GLN A C 1
ATOM 2278 O O . GLN A 1 273 ? 9.166 3.313 3.242 1.00 45.25 273 GLN A O 1
ATOM 2283 N N . ASP A 1 274 ? 7.974 1.755 4.321 1.00 45.09 274 ASP A N 1
ATOM 2284 C CA . ASP A 1 274 ? 6.815 2.620 4.526 1.00 45.09 274 ASP A CA 1
ATOM 2285 C C . ASP A 1 274 ? 7.045 3.498 5.767 1.00 45.09 274 ASP A C 1
ATOM 2287 O O . ASP A 1 274 ? 6.981 3.019 6.900 1.00 45.09 274 ASP A O 1
ATOM 2291 N N . LYS A 1 275 ? 7.234 4.806 5.530 1.00 40.81 275 LYS A N 1
ATOM 2292 C CA . LYS A 1 275 ? 7.415 5.917 6.496 1.00 40.81 275 LYS A CA 1
ATOM 2293 C C . LYS A 1 275 ? 8.864 6.289 6.829 1.00 40.81 275 LYS A C 1
ATOM 2295 O O . LYS A 1 275 ? 9.246 6.333 7.996 1.00 40.81 275 LYS A O 1
ATOM 2300 N N . GLU A 1 276 ? 9.627 6.711 5.825 1.00 42.53 276 GLU A N 1
ATOM 2301 C CA . GLU A 1 276 ? 10.591 7.787 6.074 1.00 42.53 276 GLU A CA 1
ATOM 2302 C C . GLU A 1 276 ? 9.864 9.132 5.982 1.00 42.53 276 GLU A C 1
ATOM 2304 O O . GLU A 1 276 ? 9.345 9.539 4.944 1.00 42.53 276 GLU A O 1
ATOM 2309 N N . CYS A 1 277 ? 9.763 9.770 7.146 1.00 41.56 277 CYS A N 1
ATOM 2310 C CA . CYS A 1 277 ? 9.315 11.134 7.335 1.00 41.56 277 CYS A CA 1
ATOM 2311 C C . CYS A 1 277 ? 10.250 12.090 6.586 1.00 41.56 277 CYS A C 1
ATOM 2313 O O . CYS A 1 277 ? 11.401 12.255 6.991 1.00 41.56 277 CYS A O 1
ATOM 2315 N N . TYR A 1 278 ? 9.740 12.783 5.571 1.00 41.91 278 TYR A N 1
ATOM 2316 C CA . TYR A 1 278 ? 10.304 14.076 5.205 1.00 41.91 278 TYR A CA 1
ATOM 2317 C C . TYR A 1 278 ? 9.739 15.106 6.179 1.00 41.91 278 TYR A C 1
ATOM 2319 O O . TYR A 1 278 ? 8.526 15.282 6.284 1.00 41.91 278 TYR A O 1
ATOM 2327 N N . GLY A 1 279 ? 10.639 15.692 6.965 1.00 33.53 279 GLY A N 1
ATOM 2328 C CA . GLY A 1 279 ? 10.343 16.845 7.793 1.00 33.53 279 GLY A CA 1
ATOM 2329 C C . GLY A 1 279 ? 10.128 18.064 6.909 1.00 33.53 279 GLY A C 1
ATOM 2330 O O . GLY A 1 279 ? 11.038 18.443 6.181 1.00 33.53 279 GLY A O 1
ATOM 2331 N N . ASP A 1 280 ? 8.914 18.598 6.976 1.00 32.91 280 ASP A N 1
ATOM 2332 C CA . ASP A 1 280 ? 8.591 19.979 7.347 1.00 32.91 280 ASP A CA 1
ATOM 2333 C C . ASP A 1 280 ? 7.262 19.961 8.127 1.00 32.91 280 ASP A C 1
ATOM 2335 O O . ASP A 1 280 ? 6.386 19.126 7.790 1.00 32.91 280 ASP A O 1
#

Secondary structure (DSSP, 8-state):
--HHHHHHHHHH-TT-HHHHHHHHTTTT-TTTS-GGGHHHHHHHHHHTT-GGGHHHHHHHHTTSTTHHHHHHHHTTSSSSHHHHHHHHHHTHHHHHHHHHHHHT-S-HHHHHHHHHHHHHTTTTSPPPPHHHHHHHHHH-S-HHHHHHHHHHHHHH-HHHHHHHHHHHGGG---HHHHHHHHHHHHHTTTS---HHHHHHHHHHHHHHGGGGGGGTT-S-HHHHHHHHHHHHHHS-TTS-SS-TTSTTGGG---TT-HHHHHHHHHHT-GGG-TT-----

InterPro domains:
  IPR016024 Armadillo-type fold [SSF48371] (90-190)

Organism: Strongyloides stercoralis (NCBI:txid6248)

=== Feature glossary ===
Annotated list of the representations used here:

Nearest PDB structures. The Foldseek neighbor list gives the closest experimentally determined structures in the PDB, ranked by structural alignment. TM-score near 1 means near-identical fold; near 0.3 means only rough topology match. This is how one finds what a novel AlphaFold prediction most resembles in the solved-structure universe.

Foldseek 3Di. Foldseek's 3Di representation compresses backbone geometry into a per-residue letter drawn from a learned twenty-state alphabet. It captures the tertiary interaction pattern around each residue — which residues are packed against it in space, regardless of where they are in sequence.

Radius of gyration, Cα contacts, bounding box. Radius of gyration (Rg) is the root-mean-square distance of Cα atoms from their centroid — a single number for overall size and compactness. A globular domain of N residues has Rg ≈ 2.2·N^0.38 Å; an extended or disordered chain has a much larger Rg. The Cα contact count is the number of residue pairs whose Cα atoms are within 8 Å and are more than four positions apart in sequence — a standard proxy for tertiary packing density. The bounding box is the smallest axis-aligned box enclosing all Cα atoms.

InterPro / GO / CATH / organism. The annotation block draws on four external resources. InterPro: which protein families and domains the sequence belongs to. GO: standardized terms for what the protein does, what process it participates in, and where in the cell it acts. CATH: which structural fold it has in the CATH hierarchy. Organism: the species of origin.

mmCIF coordinates. The mmCIF block holds the 3D Cartesian coordinates of each backbone atom (N, Cα, C, O) in ångströms. mmCIF is the PDB's canonical archive format — a tagged-loop text representation of the atomic model.

pLDDT. pLDDT is the predicted lDDT-Cα score: AlphaFold's confidence that the local environment of each residue (all inter-atomic distances within 15 Å) is correctly placed. It is a per-residue number between 0 and 100, with higher meaning more reliable.

Backbone torsions (φ/ψ). φ (phi) and ψ (psi) are the two rotatable backbone dihedrals per residue: φ is the C(i-1)–N–Cα–C torsion, ψ is the N–Cα–C–N(i+1) torsion, both in degrees on (−180°, 180°]. α-helical residues cluster near (−60°, −45°); β-strand residues near (−120°, +130°). A Ramachandran plot is simply a scatter of (φ, ψ) for every residue.

B-factor. For experimental (PDB) structures, the B-factor (temperature factor) quantifies the positional spread of each atom in the crystal — a combination of thermal vibration and static disorder — in units of Å². High B-factors mark flexible loops or poorly resolved regions; low B-factors mark the rigid, well-ordered core.

Secondary structure (3-state, P-SEA). SS3 is a coarse helix/strand/coil call (letters a/b/c) made by the P-SEA algorithm from inter-Cα distances and dihedrals. It is less detailed than DSSP but needs only Cα positions.

Predicted aligned error. Predicted aligned error is AlphaFold's pairwise confidence. Unlike pLDDT (per-residue), PAE is per-residue-pair and captures whether two parts of the structure are correctly placed relative to each other. Units are ångströms of expected positional error.

Solvent-accessible surface area. Solvent-accessible surface area (SASA) is the area in Å² traced out by the centre of a 1.4 Å probe sphere (a water molecule) rolled over the protein's van der Waals surface (Shrake–Rupley / Lee–Richards construction). Buried residues have near-zero SASA; fully exposed residues can exceed 200 Å². The total SASA scales roughly with the number of surface residues.

Secondary structure (8-state, DSSP). The SS8 string is DSSP's per-residue secondary-structure call. α-helix (H) means an i→i+4 H-bond ladder; β-strand (E) means the residue participates in a β-sheet; 3₁₀ (G) and π (I) are tighter and wider helices; T/S are turns/bends; '-' is loop.

Rendered structure images. Structure images are PyMOL renders from six orthogonal camera directions. Cartoon representation draws helices as coils and strands as arrows; sticks shows the backbone as bonds; surface shows the solvent-excluded envelope. Rainbow coloring maps sequence position to hue (blue→red, N→C); chain coloring assigns a distinct color per polypeptide.

Sequence. The amino-acid sequence is the protein's primary structure: the linear order of residues from the N-terminus to the C-terminus, written in one-letter code. Everything else here — the 3D coordinates, the secondary structure, the domain annotations — is ultimately a consequence of this string.

Contact-map, Ramachandran, and PAE plots. Three diagnostic plots accompany the record. The Cα contact map visualizes the tertiary structure as a 2D adjacency matrix (8 Å cutoff, sequence-local contacts suppressed). The Ramachandran plot shows the distribution of backbone (φ, ψ) torsions, with points in the α and β basins reflecting secondary structure content. The PAE plot shows AlphaFold's inter-residue confidence as a color matrix.